Protein AF-A0AAN8D718-F1 (afdb_monomer)

Structure (mmCIF, N/CA/C/O backbone):
data_AF-A0AAN8D718-F1
#
_entry.id   AF-A0AAN8D718-F1
#
loop_
_atom_site.group_PDB
_atom_site.id
_atom_site.type_symbol
_atom_site.label_atom_id
_atom_site.label_alt_id
_atom_site.label_comp_id
_atom_site.label_asym_id
_atom_site.label_entity_id
_atom_site.label_seq_id
_atom_site.pdbx_PDB_ins_code
_atom_site.Cartn_x
_atom_site.Cartn_y
_atom_site.Cartn_z
_atom_site.occupancy
_atom_site.B_iso_or_equiv
_atom_site.auth_seq_id
_atom_site.auth_comp_id
_atom_site.auth_asym_id
_atom_site.auth_atom_id
_atom_site.pdbx_PDB_model_num
ATOM 1 N N . MET A 1 1 ? -95.589 -76.673 20.339 1.00 38.12 1 MET A N 1
ATOM 2 C CA . MET A 1 1 ? -94.983 -77.034 19.042 1.00 38.12 1 MET A CA 1
ATOM 3 C C . MET A 1 1 ? -94.078 -75.891 18.603 1.00 38.12 1 MET A C 1
ATOM 5 O O . MET A 1 1 ? -94.497 -74.748 18.698 1.00 38.12 1 MET A O 1
ATOM 9 N N . THR A 1 2 ? -92.837 -76.246 18.256 1.00 41.88 2 THR A N 1
ATOM 10 C CA . THR A 1 2 ? -91.863 -75.623 17.321 1.00 41.88 2 THR A CA 1
ATOM 11 C C . THR A 1 2 ? -92.406 -74.478 16.438 1.00 41.88 2 THR A C 1
ATOM 13 O O . THR A 1 2 ? -93.538 -74.568 15.988 1.00 41.88 2 THR A O 1
ATOM 16 N N . SER A 1 3 ? -91.678 -73.423 16.056 1.00 34.34 3 SER A N 1
ATOM 17 C CA . SER A 1 3 ? -90.355 -73.424 15.411 1.00 34.34 3 SER A CA 1
ATOM 18 C C . SER A 1 3 ? -89.829 -71.988 15.196 1.00 34.34 3 SER A C 1
ATOM 20 O O . SER A 1 3 ? -90.613 -71.068 14.981 1.00 34.34 3 SER A O 1
ATOM 22 N N . LEU A 1 4 ? -88.497 -71.853 15.172 1.00 49.94 4 LEU A N 1
ATOM 23 C CA . LEU A 1 4 ? -87.680 -70.750 14.641 1.00 49.94 4 LEU A CA 1
ATOM 24 C C . LEU A 1 4 ? -88.036 -70.346 13.192 1.00 49.94 4 LEU A C 1
ATOM 26 O O . LEU A 1 4 ? -88.235 -71.237 12.366 1.00 49.94 4 LEU A O 1
ATOM 30 N N . TYR A 1 5 ? -87.878 -69.056 12.853 1.00 33.78 5 TYR A N 1
ATOM 31 C CA . TYR A 1 5 ? -86.913 -68.619 11.825 1.00 33.78 5 TYR A CA 1
ATOM 32 C C . TYR A 1 5 ? -86.531 -67.134 11.983 1.00 33.78 5 TYR A C 1
ATOM 34 O O . TYR A 1 5 ? -87.300 -66.324 12.489 1.00 33.78 5 TYR A O 1
ATOM 42 N N . SER A 1 6 ? -85.300 -66.828 11.576 1.00 47.97 6 SER A N 1
ATOM 43 C CA . SER A 1 6 ? -84.534 -65.596 11.783 1.00 47.97 6 SER A CA 1
ATOM 44 C C . SER A 1 6 ? -84.389 -64.783 10.484 1.00 47.97 6 SER A C 1
ATOM 46 O O . SER A 1 6 ? -84.538 -65.335 9.398 1.00 47.97 6 SER A O 1
ATOM 48 N N . SER A 1 7 ? -83.940 -63.529 10.644 1.00 47.78 7 SER A N 1
ATOM 49 C CA . SER A 1 7 ? -83.175 -62.694 9.696 1.00 47.78 7 SER A CA 1
ATOM 50 C C . SER A 1 7 ? -83.944 -61.802 8.711 1.00 47.78 7 SER A C 1
ATOM 52 O O . SER A 1 7 ? -84.553 -62.290 7.766 1.00 47.78 7 SER A O 1
ATOM 54 N N . LEU A 1 8 ? -83.766 -60.477 8.841 1.00 40.97 8 LEU A N 1
ATOM 55 C CA . LEU A 1 8 ? -82.826 -59.764 7.960 1.00 40.97 8 LEU A CA 1
ATOM 56 C C . LEU A 1 8 ? -82.365 -58.436 8.587 1.00 40.97 8 LEU A C 1
ATOM 58 O O . LEU A 1 8 ? -83.162 -57.578 8.955 1.00 40.97 8 LEU A O 1
ATOM 62 N N . HIS A 1 9 ? -81.048 -58.325 8.749 1.00 48.62 9 HIS A N 1
ATOM 63 C CA . HIS A 1 9 ? -80.318 -57.143 9.196 1.00 48.62 9 HIS A CA 1
ATOM 64 C C . HIS A 1 9 ? -80.303 -56.116 8.060 1.00 48.62 9 HIS A C 1
ATOM 66 O O . HIS A 1 9 ? -79.748 -56.415 7.006 1.00 48.62 9 HIS A O 1
ATOM 72 N N . ASP A 1 10 ? -80.819 -54.909 8.288 1.00 40.56 10 ASP A N 1
ATOM 73 C CA . ASP A 1 10 ? -80.539 -53.777 7.405 1.00 40.56 10 ASP A CA 1
ATOM 74 C C . ASP A 1 10 ? -79.878 -52.651 8.199 1.00 40.56 10 ASP A C 1
ATOM 76 O O . ASP A 1 10 ? -80.397 -52.138 9.193 1.00 40.56 10 ASP A O 1
ATOM 80 N N . SER A 1 11 ? -78.647 -52.351 7.799 1.00 45.91 11 SER A N 1
ATOM 81 C CA . SER A 1 11 ? -77.748 -51.426 8.479 1.00 45.91 11 SER A CA 1
ATOM 82 C C . SER A 1 11 ? -77.961 -50.024 7.920 1.00 45.91 11 SER A C 1
ATOM 84 O O . SER A 1 11 ? -77.396 -49.672 6.887 1.00 45.91 11 SER A O 1
ATOM 86 N N . TYR A 1 12 ? -78.746 -49.196 8.609 1.00 49.19 12 TYR A N 1
ATOM 87 C CA . TYR A 1 12 ? -78.842 -47.772 8.288 1.00 49.19 12 TYR A CA 1
ATOM 88 C C . TYR A 1 12 ? -77.715 -46.993 8.986 1.00 49.19 12 TYR A C 1
ATOM 90 O O . TYR A 1 12 ? -77.749 -46.752 10.193 1.00 49.19 12 TYR A O 1
ATOM 98 N N . VAL A 1 13 ? -76.688 -46.618 8.218 1.00 49.53 13 VAL A N 1
ATOM 99 C CA . VAL A 1 13 ? -75.547 -45.807 8.677 1.00 49.53 13 VAL A CA 1
ATOM 100 C C . VAL A 1 13 ? -75.928 -44.316 8.654 1.00 49.53 13 VAL A C 1
ATOM 102 O O . VAL A 1 13 ? -76.341 -43.811 7.608 1.00 49.53 13 VAL A O 1
ATOM 105 N N . PRO A 1 14 ? -75.770 -43.559 9.757 1.00 46.97 14 PRO A N 1
ATOM 106 C CA . PRO A 1 14 ? -76.154 -42.153 9.799 1.00 46.97 14 PRO A CA 1
ATOM 107 C C . PRO A 1 14 ? -75.150 -41.262 9.046 1.00 46.97 14 PRO A C 1
ATOM 109 O O . PRO A 1 14 ? -73.954 -41.233 9.334 1.00 46.97 14 PRO A O 1
ATOM 112 N N . ASN A 1 15 ? -75.671 -40.456 8.117 1.00 54.88 15 ASN A N 1
ATOM 113 C CA . ASN A 1 15 ? -74.967 -39.495 7.254 1.00 54.88 15 ASN A CA 1
ATOM 114 C C . ASN A 1 15 ? -74.443 -38.242 8.004 1.00 54.88 15 ASN A C 1
ATOM 116 O O . ASN A 1 15 ? -74.593 -37.113 7.543 1.00 54.88 15 ASN A O 1
ATOM 120 N N . LYS A 1 16 ? -73.869 -38.408 9.203 1.00 48.56 16 LYS A N 1
ATOM 121 C CA . LYS A 1 16 ? -73.390 -37.295 10.051 1.00 48.56 16 LYS A CA 1
ATOM 122 C C . LYS A 1 16 ? -71.866 -37.115 10.020 1.00 48.56 16 LYS A C 1
ATOM 124 O O . LYS A 1 16 ? -71.365 -36.073 10.424 1.00 48.56 16 LYS A O 1
ATOM 129 N N . MET A 1 17 ? -71.133 -38.095 9.490 1.00 47.56 17 MET A N 1
ATOM 130 C CA . MET A 1 17 ? -69.662 -38.116 9.488 1.00 47.56 17 MET A CA 1
ATOM 131 C C . MET A 1 17 ? -69.027 -37.493 8.228 1.00 47.56 17 MET A C 1
ATOM 133 O O . MET A 1 17 ? -67.845 -37.162 8.233 1.00 47.56 17 MET A O 1
ATOM 137 N N . ARG A 1 18 ? -69.803 -37.287 7.151 1.00 53.00 18 ARG A N 1
ATOM 138 C CA . ARG A 1 18 ? -69.283 -36.808 5.855 1.00 53.00 18 ARG A CA 1
ATOM 139 C C . ARG A 1 18 ? -69.150 -35.281 5.772 1.00 53.00 18 ARG A C 1
ATOM 141 O O . ARG A 1 18 ? -68.185 -34.788 5.205 1.00 53.00 18 ARG A O 1
ATOM 148 N N . SER A 1 19 ? -70.077 -34.531 6.375 1.00 56.31 19 SER A N 1
ATOM 149 C CA . SER A 1 19 ? -70.122 -33.061 6.265 1.00 56.31 19 SER A CA 1
ATOM 150 C C . SER A 1 19 ? -69.020 -32.360 7.074 1.00 56.31 19 SER A C 1
ATOM 152 O O . SER A 1 19 ? -68.302 -31.515 6.545 1.00 56.31 19 SER A O 1
ATOM 154 N N . THR A 1 20 ? -68.796 -32.770 8.327 1.00 58.16 20 THR A N 1
ATOM 155 C CA . THR A 1 20 ? -67.726 -32.220 9.183 1.00 58.16 20 THR A CA 1
ATOM 156 C C . THR A 1 20 ? -66.331 -32.521 8.637 1.00 58.16 20 THR A C 1
ATOM 158 O O . THR A 1 20 ? -65.441 -31.677 8.722 1.00 58.16 20 THR A O 1
ATOM 161 N N . SER A 1 21 ? -66.156 -33.689 8.013 1.00 66.94 21 SER A N 1
ATOM 162 C CA . SER A 1 21 ? -64.913 -34.088 7.350 1.00 66.94 21 SER A CA 1
ATOM 163 C C . SER A 1 21 ? -64.615 -33.230 6.113 1.00 66.94 21 SER A C 1
ATOM 165 O O . SER A 1 21 ? -63.501 -32.731 5.978 1.00 66.94 21 SER A O 1
ATOM 167 N N . CYS A 1 22 ? -65.605 -32.964 5.253 1.00 70.88 22 CYS A N 1
ATOM 168 C CA . CYS A 1 22 ? -65.419 -32.103 4.080 1.00 70.88 22 CYS A CA 1
ATOM 169 C C . CYS A 1 22 ? -65.126 -30.641 4.451 1.00 70.88 22 CYS A C 1
ATOM 171 O O . CYS A 1 22 ? -64.278 -30.015 3.819 1.00 70.88 22 CYS A O 1
ATOM 173 N N . VAL A 1 23 ? -65.780 -30.108 5.490 1.00 78.00 23 VAL A N 1
ATOM 174 C CA . VAL A 1 23 ? -65.518 -28.742 5.971 1.00 78.00 23 VAL A CA 1
ATOM 175 C C . VAL A 1 23 ? -64.109 -28.633 6.559 1.00 78.00 23 VAL A C 1
ATOM 177 O O . VAL A 1 23 ? -63.383 -27.702 6.222 1.00 78.00 23 VAL A O 1
ATOM 180 N N . ALA A 1 24 ? -63.676 -29.605 7.368 1.00 80.19 24 ALA A N 1
ATOM 181 C CA . ALA A 1 24 ? -62.316 -29.628 7.908 1.00 80.19 24 ALA A CA 1
ATOM 182 C C . ALA A 1 24 ? -61.253 -29.723 6.799 1.00 80.19 24 ALA A C 1
ATOM 184 O O . ALA A 1 24 ? -60.257 -29.003 6.837 1.00 80.19 24 ALA A O 1
ATOM 185 N N . LEU A 1 25 ? -61.485 -30.551 5.776 1.00 82.62 25 LEU A N 1
ATOM 186 C CA . LEU A 1 25 ? -60.587 -30.664 4.624 1.00 82.62 25 LEU A CA 1
ATOM 187 C C . LEU A 1 25 ? -60.505 -29.359 3.825 1.00 82.62 25 LEU A C 1
ATOM 189 O O . LEU A 1 25 ? -59.409 -28.962 3.441 1.00 82.62 25 LEU A O 1
ATOM 193 N N . ALA A 1 26 ? -61.628 -28.663 3.621 1.00 86.38 26 ALA A N 1
ATOM 194 C CA . ALA A 1 26 ? -61.643 -27.372 2.936 1.00 86.38 26 ALA A CA 1
ATOM 195 C C . ALA A 1 26 ? -60.854 -26.297 3.704 1.00 86.38 26 ALA A C 1
ATOM 197 O O . ALA A 1 26 ? -60.100 -25.536 3.097 1.00 86.38 26 ALA A O 1
ATOM 198 N N . VAL A 1 27 ? -60.969 -26.271 5.037 1.00 89.12 27 VAL A N 1
ATOM 199 C CA . VAL A 1 27 ? -60.20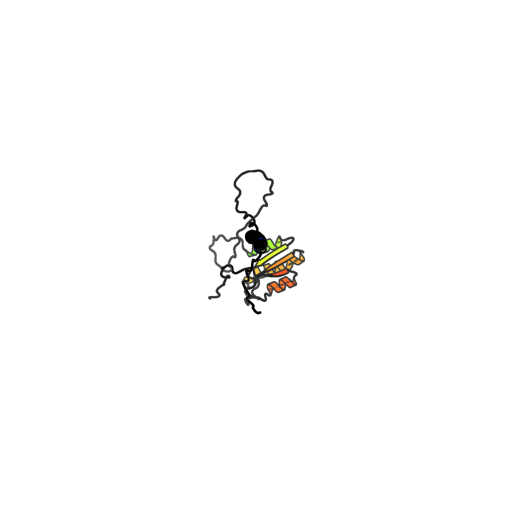8 -25.351 5.898 1.00 89.12 27 VAL A CA 1
ATOM 200 C C . VAL A 1 27 ? -58.710 -25.652 5.836 1.00 89.12 27 VAL A C 1
ATOM 202 O O . VAL A 1 27 ? -57.915 -24.736 5.645 1.00 89.12 27 VAL A O 1
ATOM 205 N N . ILE A 1 28 ? -58.314 -26.926 5.927 1.00 89.38 28 ILE A N 1
ATOM 206 C CA . ILE A 1 28 ? -56.901 -27.329 5.845 1.00 89.38 28 ILE A CA 1
ATOM 207 C C . ILE A 1 28 ? -56.311 -26.957 4.482 1.00 89.38 28 ILE A C 1
ATOM 209 O O . ILE A 1 28 ? -55.215 -26.400 4.426 1.00 89.38 28 ILE A O 1
ATOM 213 N N . LEU A 1 29 ? -57.039 -27.207 3.389 1.00 91.12 29 LEU A N 1
ATOM 214 C CA . LEU A 1 29 ? -56.584 -26.845 2.047 1.00 91.12 29 LEU A CA 1
ATOM 215 C C . LEU A 1 29 ? -56.404 -25.327 1.911 1.00 91.12 29 LEU A C 1
ATOM 217 O O . LEU A 1 29 ? -55.396 -24.886 1.368 1.00 91.12 29 LEU A O 1
ATOM 221 N N . GLY A 1 30 ? -57.332 -24.536 2.459 1.00 92.88 30 GLY A N 1
ATOM 222 C CA . GLY A 1 30 ? -57.222 -23.076 2.509 1.00 92.88 30 GLY A CA 1
ATOM 223 C C . GLY A 1 30 ? -56.025 -22.589 3.332 1.00 92.88 30 GLY A C 1
ATOM 224 O O . GLY A 1 30 ? -55.309 -21.684 2.916 1.00 92.88 30 GLY A O 1
ATOM 225 N N . CYS A 1 31 ? -55.745 -23.211 4.478 1.00 92.31 31 CYS A N 1
ATOM 226 C CA . CYS A 1 31 ? -54.566 -22.872 5.275 1.00 92.31 31 CYS A CA 1
ATOM 227 C C . CYS A 1 31 ? -53.261 -23.208 4.541 1.00 92.31 31 CYS A C 1
ATOM 229 O O . CYS A 1 31 ? -52.320 -22.417 4.578 1.00 92.31 31 CYS A O 1
ATOM 231 N N . LEU A 1 32 ? -53.202 -24.353 3.854 1.00 93.25 32 LEU A N 1
ATOM 232 C CA . LEU A 1 32 ? -52.021 -24.767 3.095 1.00 93.25 32 LEU A CA 1
ATOM 233 C C . LEU A 1 32 ? -51.764 -23.865 1.883 1.00 93.25 32 LEU A C 1
ATOM 235 O O . LEU A 1 32 ? -50.608 -23.552 1.605 1.00 93.25 32 LEU A O 1
ATOM 239 N N . THR A 1 33 ? -52.807 -23.401 1.189 1.00 93.12 33 THR A N 1
ATOM 240 C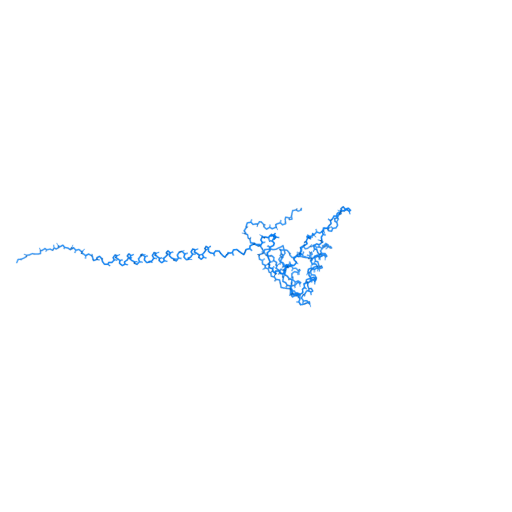 CA . THR A 1 33 ? -52.643 -22.452 0.077 1.00 93.12 33 THR A CA 1
ATOM 241 C C . THR A 1 33 ? -52.172 -21.089 0.568 1.00 93.12 33 THR A C 1
ATOM 243 O O . THR A 1 33 ? -51.236 -20.539 -0.007 1.00 93.12 33 THR A O 1
ATOM 246 N N . VAL A 1 34 ? -52.737 -20.567 1.662 1.00 94.75 34 VAL A N 1
ATOM 247 C CA . VAL A 1 34 ? -52.291 -19.298 2.261 1.00 94.75 34 VAL A CA 1
ATOM 248 C C . VAL A 1 34 ? -50.842 -19.396 2.737 1.00 94.75 34 VAL A C 1
ATOM 250 O O . VAL A 1 34 ? -50.040 -18.516 2.432 1.00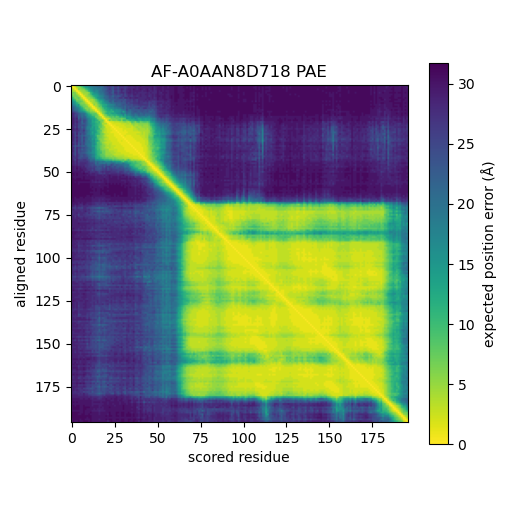 94.75 34 VAL A O 1
ATOM 253 N N . LEU A 1 35 ? -50.472 -20.482 3.420 1.00 94.19 35 LEU A N 1
ATOM 254 C CA . LEU A 1 35 ? -49.095 -20.702 3.865 1.00 94.19 35 LEU A CA 1
ATOM 255 C C . LEU A 1 35 ? -48.128 -20.820 2.678 1.00 94.19 35 LEU A C 1
ATOM 257 O O . LEU A 1 35 ? -47.048 -20.237 2.708 1.00 94.19 35 LEU A O 1
ATOM 261 N N . GLY A 1 36 ? -48.530 -21.521 1.614 1.00 92.31 36 GLY A N 1
ATOM 262 C CA . GLY A 1 36 ? -47.755 -21.626 0.379 1.00 92.31 36 GLY A CA 1
ATOM 263 C C . GLY A 1 36 ? -47.540 -20.274 -0.305 1.00 92.31 36 GLY A C 1
ATOM 264 O O . GLY A 1 36 ? -46.427 -19.983 -0.734 1.00 92.31 36 GLY A O 1
ATOM 265 N N . VAL A 1 37 ? -48.566 -19.419 -0.353 1.00 92.38 37 VAL A N 1
ATOM 266 C CA . VAL A 1 37 ? -48.463 -18.056 -0.902 1.00 92.38 37 VAL A CA 1
ATOM 267 C C . VAL A 1 37 ? -47.548 -17.181 -0.044 1.00 92.38 37 VAL A C 1
ATOM 269 O O . VAL A 1 37 ? -46.697 -16.488 -0.590 1.00 92.38 37 VAL A O 1
ATOM 272 N N . LEU A 1 38 ? -47.658 -17.247 1.286 1.00 9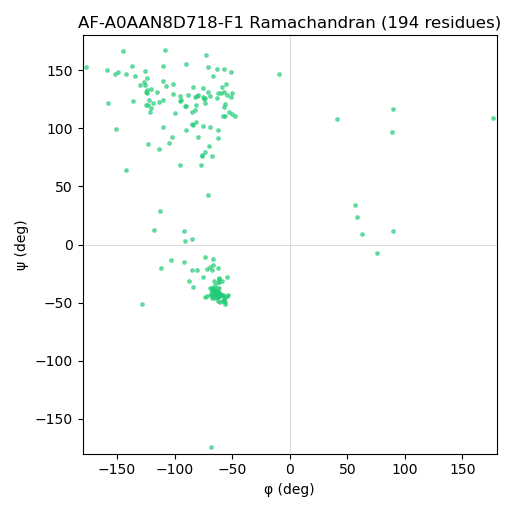0.12 38 LEU A N 1
ATOM 273 C CA . LEU A 1 38 ? -46.782 -16.498 2.194 1.00 90.12 38 LEU A CA 1
ATOM 274 C C . LEU A 1 38 ? -45.314 -16.922 2.060 1.00 90.12 38 LEU A C 1
ATOM 276 O O . LEU A 1 38 ? -44.432 -16.069 2.003 1.00 90.12 38 LEU A O 1
ATOM 280 N N . LEU A 1 39 ? -45.050 -18.228 1.957 1.00 88.62 39 LEU A N 1
ATOM 281 C CA . LEU A 1 39 ? -43.703 -18.747 1.714 1.00 88.62 39 LEU A CA 1
ATOM 282 C C . LEU A 1 39 ? -43.187 -18.353 0.327 1.00 88.62 39 LEU A C 1
ATOM 284 O O . LEU A 1 39 ? -42.022 -17.990 0.199 1.00 88.62 39 LEU A O 1
ATOM 288 N N . ALA A 1 40 ? -44.039 -18.373 -0.701 1.00 85.62 40 ALA A N 1
ATOM 289 C CA . ALA A 1 40 ? -43.667 -17.926 -2.037 1.00 85.62 40 ALA A CA 1
ATOM 290 C C . ALA A 1 40 ? -43.296 -16.439 -2.042 1.00 85.62 40 ALA A C 1
ATOM 292 O O . ALA A 1 40 ? -42.253 -16.104 -2.588 1.00 85.62 40 ALA A O 1
ATOM 293 N N . ILE A 1 41 ? -44.076 -15.569 -1.392 1.00 82.94 41 ILE A N 1
ATOM 294 C CA . ILE A 1 41 ? -43.758 -14.138 -1.257 1.00 82.94 41 ILE A CA 1
ATOM 295 C C . ILE A 1 41 ? -42.431 -13.959 -0.513 1.00 82.94 41 ILE A C 1
ATOM 297 O O . ILE A 1 41 ? -41.538 -13.308 -1.037 1.00 82.94 41 ILE A O 1
ATOM 301 N N . ALA A 1 42 ? -42.235 -14.619 0.632 1.00 80.94 42 ALA A N 1
ATOM 302 C CA . ALA A 1 42 ? -40.991 -14.514 1.402 1.00 80.94 42 ALA A CA 1
ATOM 303 C C . ALA A 1 42 ? -39.741 -15.007 0.641 1.00 80.94 42 ALA A C 1
ATOM 305 O O . ALA A 1 42 ? -38.639 -14.523 0.888 1.00 80.94 42 ALA A O 1
ATOM 306 N N . VAL A 1 43 ? -39.895 -15.969 -0.278 1.00 79.12 43 VAL A N 1
ATOM 307 C CA . VAL A 1 43 ? -38.804 -16.491 -1.123 1.00 79.12 43 VAL A CA 1
ATOM 308 C C . VAL A 1 43 ? -38.618 -15.665 -2.408 1.00 79.12 43 VAL A C 1
ATOM 310 O O . VAL A 1 43 ? -37.498 -15.563 -2.912 1.00 79.12 43 VAL A O 1
ATOM 313 N N . LEU A 1 44 ? -39.692 -15.081 -2.953 1.00 73.50 44 LEU A N 1
ATOM 314 C CA . LEU A 1 44 ? -39.687 -14.262 -4.174 1.00 73.50 44 LEU A CA 1
ATOM 315 C C . LEU A 1 44 ? -39.320 -12.798 -3.911 1.00 73.50 44 LEU A C 1
ATOM 317 O O . LEU A 1 44 ? -38.859 -12.120 -4.832 1.00 73.50 44 LEU A O 1
ATOM 321 N N . GLU A 1 45 ? -39.478 -12.314 -2.680 1.00 65.81 45 GLU A N 1
ATOM 322 C CA . GLU A 1 45 ? -39.085 -10.973 -2.259 1.00 65.81 45 GLU A CA 1
ATOM 323 C C . GLU A 1 45 ? -37.564 -10.922 -2.078 1.00 65.81 45 GLU A C 1
ATOM 325 O O . GLU A 1 45 ? -37.001 -10.972 -0.985 1.00 65.81 45 GLU A O 1
ATOM 330 N N . ARG A 1 46 ? -36.868 -10.860 -3.217 1.00 57.66 46 ARG A N 1
ATOM 331 C CA . ARG A 1 46 ? -35.471 -10.439 -3.247 1.00 57.66 46 ARG A CA 1
ATOM 332 C C . ARG A 1 46 ? -35.404 -9.020 -2.671 1.00 57.66 46 ARG A C 1
ATOM 334 O O . ARG A 1 46 ? -36.207 -8.180 -3.080 1.00 57.66 46 ARG A O 1
ATOM 341 N N . PRO A 1 47 ? -34.435 -8.714 -1.791 1.00 60.59 47 PRO A N 1
ATOM 342 C CA . PRO A 1 47 ? -34.120 -7.333 -1.458 1.00 60.59 47 PRO A CA 1
ATOM 343 C C . PRO A 1 47 ? -33.941 -6.558 -2.762 1.00 60.59 47 PRO A C 1
ATOM 345 O O . PRO A 1 47 ? -33.236 -7.036 -3.657 1.00 60.59 47 PRO A O 1
ATOM 348 N N . ASN A 1 48 ? -34.597 -5.401 -2.890 1.00 51.09 48 ASN A N 1
ATOM 349 C CA . ASN A 1 48 ? -34.378 -4.538 -4.044 1.00 51.09 48 ASN A CA 1
ATOM 350 C C . ASN A 1 48 ? -32.864 -4.319 -4.191 1.00 51.09 48 ASN A C 1
ATOM 352 O O . ASN A 1 48 ? -32.224 -3.949 -3.199 1.00 51.09 48 ASN A O 1
ATOM 356 N N . PRO A 1 49 ? -32.277 -4.572 -5.375 1.00 53.94 49 PRO A N 1
ATOM 357 C CA . PRO A 1 49 ? -30.879 -4.252 -5.594 1.00 53.94 49 PRO A CA 1
ATOM 358 C C . PRO A 1 49 ? -30.678 -2.760 -5.281 1.00 53.94 49 PRO A C 1
ATOM 360 O O . PRO A 1 49 ? -31.559 -1.949 -5.599 1.00 53.94 49 PRO A O 1
ATOM 363 N N . PRO A 1 50 ? -29.584 -2.385 -4.594 1.00 54.84 50 PRO A N 1
ATOM 364 C CA . PRO A 1 50 ? -29.276 -0.979 -4.376 1.00 54.84 50 PRO A CA 1
ATOM 365 C C . PRO A 1 50 ? -29.247 -0.303 -5.743 1.00 54.84 50 PRO A C 1
ATOM 367 O O . PRO A 1 50 ? -28.624 -0.824 -6.654 1.00 54.84 50 PRO A O 1
ATOM 370 N N . LYS A 1 51 ? -29.983 0.801 -5.899 1.00 52.62 51 LYS A N 1
ATOM 371 C CA . LYS A 1 51 ? -30.085 1.509 -7.177 1.00 52.62 51 LYS A CA 1
ATOM 372 C C . LYS A 1 51 ? -28.683 1.876 -7.652 1.00 52.62 51 LYS A C 1
ATOM 374 O O . LYS A 1 51 ? -28.026 2.718 -7.044 1.00 52.62 51 LYS A O 1
ATOM 379 N N . ASP A 1 52 ? -28.255 1.218 -8.716 1.00 49.72 52 ASP A N 1
ATOM 380 C CA . ASP A 1 52 ? -27.001 1.473 -9.402 1.00 49.72 52 ASP A CA 1
ATOM 381 C C . ASP A 1 52 ? -26.991 2.946 -9.838 1.00 49.72 52 ASP A C 1
ATOM 383 O O . ASP A 1 52 ? -27.868 3.403 -10.577 1.00 49.72 52 ASP A O 1
ATOM 387 N N . HIS A 1 53 ? -26.031 3.717 -9.329 1.00 53.34 53 HIS A N 1
ATOM 388 C CA . HIS A 1 53 ? -25.785 5.088 -9.764 1.00 53.34 53 HIS A CA 1
ATOM 389 C C . HIS A 1 53 ? -25.121 5.067 -11.145 1.00 53.34 53 HIS A C 1
ATOM 391 O O . HIS A 1 53 ? -23.918 5.251 -11.275 1.00 53.34 53 HIS A O 1
ATOM 397 N N . GLU A 1 54 ? -25.924 4.872 -12.182 1.00 51.19 54 GLU A N 1
ATOM 398 C CA . GLU A 1 54 ? -25.553 5.155 -13.566 1.00 51.19 54 GLU A CA 1
ATOM 399 C C . GLU A 1 54 ? -26.442 6.305 -14.040 1.00 51.19 54 GLU A C 1
ATOM 401 O O . GLU A 1 54 ? -27.509 6.121 -14.626 1.00 51.19 54 GLU A O 1
ATOM 406 N N . THR A 1 55 ? -26.065 7.537 -13.705 1.00 39.19 55 THR A N 1
ATOM 407 C CA . THR A 1 55 ? -26.626 8.707 -14.386 1.00 39.19 55 THR A CA 1
ATOM 408 C C . THR A 1 55 ? -25.599 9.825 -14.379 1.00 39.19 55 THR A C 1
ATOM 410 O O . THR A 1 55 ? -25.409 10.537 -13.397 1.00 39.19 55 THR A O 1
ATOM 413 N N . LEU A 1 56 ? -24.916 9.955 -15.510 1.00 47.00 56 LEU A N 1
ATOM 414 C CA . LEU A 1 56 ? -24.158 11.139 -15.882 1.00 47.00 56 LEU A CA 1
ATOM 415 C C . LEU A 1 56 ? -25.111 12.353 -15.840 1.00 47.00 56 LEU A C 1
ATOM 417 O O . LEU A 1 56 ? -26.128 12.321 -16.540 1.00 47.00 56 LEU A O 1
ATOM 421 N N . PRO A 1 57 ? -24.866 13.407 -15.039 1.00 47.84 57 PRO A N 1
ATOM 422 C CA . PRO A 1 57 ? -25.850 14.468 -14.904 1.00 47.84 57 PRO A CA 1
ATOM 423 C C . PRO A 1 57 ? -25.736 15.448 -16.076 1.00 47.84 57 PRO A C 1
ATOM 425 O O . PRO A 1 57 ? -24.842 16.291 -16.128 1.00 47.84 57 PRO A O 1
ATOM 428 N N . GLN A 1 58 ? -26.688 15.363 -17.006 1.00 46.00 58 GLN A N 1
ATOM 429 C CA . GLN A 1 58 ? -27.138 16.525 -17.766 1.00 46.00 58 GLN A CA 1
ATOM 430 C C . GLN A 1 58 ? -28.272 17.217 -17.001 1.00 46.00 58 GLN A C 1
ATOM 432 O O . GLN A 1 58 ? -29.275 16.591 -16.679 1.00 46.00 58 GLN A O 1
ATOM 437 N N . GLY A 1 59 ? -28.128 18.531 -16.814 1.00 47.59 59 GLY A N 1
ATOM 438 C CA . GLY A 1 59 ? -29.255 19.466 -16.853 1.00 47.59 59 GLY A CA 1
ATOM 439 C C . GLY A 1 59 ? -30.019 19.736 -15.554 1.00 47.59 59 GLY A C 1
ATOM 440 O O . GLY A 1 59 ? -30.977 19.051 -15.235 1.00 47.59 59 GLY A O 1
ATOM 441 N N . ALA A 1 60 ? -29.637 20.842 -14.907 1.00 51.84 60 ALA A N 1
ATOM 442 C CA . ALA A 1 60 ? -30.488 21.840 -14.246 1.00 51.84 60 ALA A CA 1
ATOM 443 C C . ALA A 1 60 ? -31.703 21.375 -13.408 1.00 51.84 60 ALA A C 1
ATOM 445 O O . ALA A 1 60 ? -32.783 21.101 -13.920 1.00 51.84 60 ALA A O 1
ATOM 446 N N . GLY A 1 61 ? -31.569 21.503 -12.087 1.00 41.69 61 GLY A N 1
ATOM 447 C CA . GLY A 1 61 ? -32.689 21.531 -11.147 1.00 41.69 61 GLY A CA 1
ATOM 448 C C . GLY A 1 61 ? -32.162 21.591 -9.721 1.00 41.69 61 GLY A C 1
ATOM 449 O O . GLY A 1 61 ? -31.549 20.640 -9.258 1.00 41.69 61 GLY A O 1
ATOM 450 N N . GLY A 1 62 ? -32.318 22.741 -9.064 1.00 50.25 62 GLY A N 1
ATOM 451 C CA . GLY A 1 62 ? -31.657 23.075 -7.805 1.00 50.25 62 GLY A CA 1
ATOM 452 C C . GLY A 1 62 ? -31.822 22.039 -6.692 1.00 50.25 62 GLY A C 1
ATOM 453 O O . GLY A 1 62 ? -32.887 21.897 -6.103 1.00 50.25 62 GLY A O 1
ATOM 454 N N . SER A 1 63 ? -30.705 21.425 -6.325 1.00 41.88 63 SER A N 1
ATOM 455 C CA . SER A 1 63 ? -30.440 20.936 -4.980 1.00 41.88 63 SER A CA 1
ATOM 456 C C . SER A 1 63 ? -29.009 21.330 -4.654 1.00 41.88 63 SER A C 1
ATOM 458 O O . SER A 1 63 ? -28.095 20.984 -5.402 1.00 41.88 63 SER A O 1
ATOM 460 N N . VAL A 1 64 ? -28.818 22.067 -3.562 1.00 53.09 64 VAL A N 1
ATOM 461 C CA . VAL A 1 64 ? -27.508 22.292 -2.944 1.00 53.09 64 VAL A CA 1
ATOM 462 C C . VAL A 1 64 ? -27.038 20.945 -2.387 1.00 53.09 64 VAL A C 1
ATOM 464 O O . VAL A 1 64 ? -27.161 20.655 -1.204 1.00 53.09 64 VAL A O 1
ATOM 467 N N . LEU A 1 65 ? -26.587 20.072 -3.277 1.00 51.00 65 LEU A N 1
ATOM 468 C CA . LEU A 1 65 ? -25.694 18.978 -2.960 1.00 51.00 65 LEU A CA 1
ATOM 469 C C . LEU A 1 65 ? -24.308 19.579 -3.146 1.00 51.00 65 LEU A C 1
ATOM 471 O O . LEU A 1 65 ? -23.994 20.051 -4.239 1.00 51.00 65 LEU A O 1
ATOM 475 N N . SER A 1 66 ?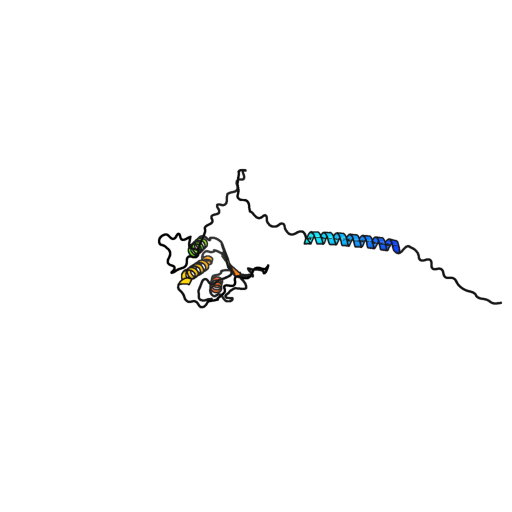 -23.501 19.617 -2.083 1.00 57.75 66 SER A N 1
ATOM 476 C CA . SER A 1 66 ? -22.055 19.698 -2.266 1.00 57.75 66 SER A CA 1
ATOM 477 C C . SER A 1 66 ? -21.704 18.644 -3.303 1.00 57.75 66 SER A C 1
ATOM 479 O O . SER A 1 66 ? -21.863 17.454 -3.045 1.00 57.75 66 SER A O 1
ATOM 481 N N . THR A 1 67 ? -21.314 19.072 -4.498 1.00 56.81 67 THR A N 1
ATOM 482 C CA . THR A 1 67 ? -20.666 18.184 -5.446 1.00 56.81 67 THR A CA 1
ATOM 483 C C . THR A 1 67 ? -19.388 17.760 -4.746 1.00 56.81 67 THR A C 1
ATOM 485 O O . THR A 1 67 ? -18.439 18.545 -4.684 1.00 56.81 67 THR A O 1
ATOM 488 N N . ASP A 1 68 ? -19.390 16.579 -4.129 1.00 62.47 68 ASP A N 1
ATOM 489 C CA . ASP A 1 68 ? -18.166 15.954 -3.655 1.00 62.47 68 ASP A CA 1
ATOM 490 C C . ASP A 1 68 ? -17.208 15.984 -4.844 1.00 62.47 68 ASP A C 1
ATOM 492 O O . ASP A 1 68 ? -17.482 15.413 -5.902 1.00 62.47 68 ASP A O 1
ATOM 496 N N . GLN A 1 69 ? -16.139 16.773 -4.725 1.00 78.00 69 GLN A N 1
ATOM 497 C CA . GLN A 1 69 ? -15.146 16.895 -5.780 1.00 78.00 69 GLN A CA 1
ATOM 498 C C . GLN A 1 69 ? -14.382 15.574 -5.832 1.00 78.00 69 GLN A C 1
ATOM 500 O O . GLN A 1 69 ? -13.351 15.403 -5.185 1.00 78.00 69 GLN A O 1
ATOM 505 N N . CYS A 1 70 ? -14.923 14.600 -6.557 1.00 82.62 70 CYS A N 1
ATOM 506 C CA . CYS A 1 70 ? -14.248 13.344 -6.817 1.00 82.62 70 CYS A CA 1
ATOM 507 C C . CYS A 1 70 ? -13.146 13.586 -7.850 1.00 82.62 70 CYS A C 1
ATOM 509 O O . CYS A 1 70 ? -13.397 14.098 -8.940 1.00 82.62 70 CYS A O 1
ATOM 511 N N . SER A 1 71 ? -11.922 13.197 -7.504 1.00 87.06 71 SER A N 1
ATOM 512 C CA . SER A 1 71 ? -10.789 13.170 -8.426 1.00 87.06 71 SER A CA 1
ATOM 513 C C . SER A 1 71 ? -10.458 11.722 -8.767 1.00 87.06 71 SER A C 1
ATOM 515 O O . SER A 1 71 ? -10.429 10.862 -7.886 1.00 87.06 71 SER A O 1
ATOM 517 N N . MET A 1 72 ? -10.209 11.456 -10.045 1.00 90.62 72 MET A N 1
ATOM 518 C CA . MET A 1 72 ? -9.758 10.162 -10.546 1.00 90.62 72 MET A CA 1
ATOM 519 C C . MET A 1 72 ? -8.496 10.375 -11.376 1.00 90.62 72 MET A C 1
ATOM 521 O O . MET A 1 72 ? -8.402 11.329 -12.147 1.00 90.62 72 MET A O 1
ATOM 525 N N . ALA A 1 73 ? -7.537 9.465 -11.236 1.00 90.62 73 ALA A N 1
ATOM 526 C CA . ALA A 1 73 ? -6.303 9.472 -12.005 1.00 90.62 73 ALA A CA 1
ATOM 527 C C . ALA A 1 73 ? -6.052 8.086 -12.606 1.00 90.62 73 ALA A C 1
ATOM 529 O O . ALA A 1 73 ? -6.228 7.071 -11.930 1.00 90.62 73 ALA A O 1
ATOM 530 N N . LEU A 1 74 ? -5.625 8.052 -13.870 1.00 94.38 74 LEU A N 1
ATOM 531 C CA . LEU A 1 74 ? -5.105 6.840 -14.494 1.00 94.38 74 LEU A CA 1
ATOM 532 C C . LEU A 1 74 ? -3.656 6.636 -14.043 1.00 94.38 74 LEU A C 1
ATOM 534 O O . LEU A 1 74 ? -2.830 7.546 -14.141 1.00 94.38 74 LEU A O 1
ATOM 538 N N . VAL A 1 75 ? -3.368 5.436 -13.550 1.00 95.38 75 VAL A N 1
ATOM 539 C CA . VAL A 1 75 ? -2.053 5.041 -13.042 1.00 95.38 75 VAL A CA 1
ATOM 540 C C . VAL A 1 75 ? -1.583 3.783 -13.747 1.00 95.38 75 VAL A C 1
ATOM 542 O O . VAL A 1 75 ? -2.392 2.940 -14.137 1.00 95.38 75 VAL A O 1
ATOM 545 N N . GLU A 1 76 ? -0.272 3.644 -13.890 1.00 93.88 76 GLU A N 1
ATOM 546 C CA . GLU A 1 76 ? 0.343 2.568 -14.660 1.00 93.88 76 GLU A CA 1
ATOM 547 C C . GLU A 1 76 ? 1.507 1.952 -13.884 1.00 93.88 76 GLU A C 1
ATOM 549 O O . GLU A 1 76 ? 2.248 2.641 -13.181 1.00 93.88 76 GLU A O 1
ATOM 554 N N . SER A 1 77 ? 1.695 0.639 -14.020 1.00 91.19 77 SER A N 1
ATOM 555 C CA . SER A 1 77 ? 2.951 0.004 -13.623 1.00 91.19 77 SER A CA 1
ATOM 556 C C . SER A 1 77 ? 3.943 0.182 -14.766 1.00 91.19 77 SER A C 1
ATOM 558 O O . SER A 1 77 ? 3.704 -0.315 -15.865 1.00 91.19 77 SER A O 1
ATOM 560 N N . ILE A 1 78 ? 5.026 0.918 -14.520 1.00 91.31 78 ILE A N 1
ATOM 561 C CA . ILE A 1 78 ? 6.035 1.236 -15.534 1.00 91.31 78 ILE A CA 1
ATOM 562 C C . ILE A 1 78 ? 7.219 0.277 -15.356 1.00 91.31 78 ILE A C 1
ATOM 564 O O . ILE A 1 78 ? 7.921 0.360 -14.344 1.00 91.31 78 ILE A O 1
ATOM 568 N N . PRO A 1 79 ? 7.477 -0.636 -16.312 1.00 89.12 79 PRO A N 1
ATOM 569 C CA . PRO A 1 79 ? 8.596 -1.562 -16.222 1.00 89.12 79 PRO A CA 1
ATOM 570 C C . PRO A 1 79 ? 9.940 -0.849 -16.077 1.00 89.12 79 PRO A C 1
ATOM 572 O O . PRO A 1 79 ? 10.294 0.043 -16.858 1.00 89.12 79 PRO A O 1
ATOM 575 N N . GLN A 1 80 ? 10.722 -1.303 -15.102 1.00 86.56 80 GLN A N 1
ATOM 576 C CA . GLN A 1 80 ? 12.119 -0.916 -14.963 1.00 86.56 80 GLN A CA 1
ATOM 577 C C . GLN A 1 80 ? 12.955 -1.548 -16.082 1.00 86.56 80 GLN A C 1
ATOM 579 O O . GLN A 1 80 ? 12.627 -2.618 -16.592 1.00 86.56 80 GLN A O 1
ATOM 584 N N . HIS A 1 81 ? 14.063 -0.899 -16.447 1.00 86.88 81 HIS A N 1
ATOM 585 C CA . HIS A 1 81 ? 15.019 -1.380 -17.458 1.00 86.88 81 HIS A CA 1
ATOM 586 C C . HIS A 1 81 ? 14.456 -1.537 -18.884 1.00 86.88 81 HIS A C 1
ATOM 588 O O . HIS A 1 81 ? 15.151 -2.032 -19.773 1.00 86.88 81 HIS A O 1
ATOM 594 N N . MET A 1 82 ? 13.236 -1.062 -19.140 1.00 88.81 82 MET A N 1
ATOM 595 C CA . MET A 1 82 ? 12.679 -0.968 -20.484 1.00 88.81 82 MET A CA 1
ATOM 596 C C . MET A 1 82 ? 13.137 0.328 -21.160 1.00 88.81 82 MET A C 1
ATOM 598 O O . MET A 1 82 ? 13.121 1.405 -20.565 1.00 88.81 82 MET A O 1
ATOM 602 N N . LYS A 1 83 ? 13.546 0.233 -22.429 1.00 90.88 83 LYS A N 1
ATOM 603 C CA . LYS A 1 83 ? 13.876 1.406 -23.245 1.00 90.88 83 LYS A CA 1
ATOM 604 C C . LYS A 1 83 ? 12.606 1.958 -23.880 1.00 90.88 83 LYS A C 1
ATOM 606 O O . LYS A 1 83 ? 12.017 1.317 -24.748 1.00 90.88 83 LYS A O 1
ATOM 611 N N . TYR A 1 84 ? 12.223 3.161 -23.479 1.00 90.31 84 TYR A N 1
ATOM 612 C CA . TYR A 1 84 ? 11.122 3.895 -24.092 1.00 90.31 84 TYR A CA 1
ATOM 613 C C . TYR A 1 84 ? 11.631 4.774 -25.240 1.00 90.31 84 TYR A C 1
ATOM 615 O O . TYR A 1 84 ? 12.803 5.156 -25.285 1.00 90.31 84 TYR A O 1
ATOM 623 N N . LYS A 1 85 ? 10.751 5.096 -26.195 1.00 92.81 85 LYS A N 1
ATOM 624 C CA . LYS A 1 85 ? 11.059 6.087 -27.239 1.00 92.81 85 LYS A CA 1
ATOM 625 C C . LYS A 1 85 ? 11.280 7.458 -26.589 1.00 92.81 85 LYS A C 1
ATOM 627 O O . LYS A 1 85 ? 10.651 7.756 -25.580 1.00 92.81 85 LYS A O 1
ATOM 632 N N . ALA A 1 86 ? 12.101 8.311 -27.207 1.00 86.06 86 ALA A N 1
ATOM 633 C CA . ALA A 1 86 ? 12.439 9.636 -26.667 1.00 86.06 86 ALA A CA 1
ATOM 634 C C . ALA A 1 86 ? 11.214 10.521 -26.345 1.00 86.06 86 ALA A C 1
ATOM 636 O O . ALA A 1 86 ? 11.275 11.322 -25.423 1.00 86.06 86 ALA A O 1
ATOM 637 N N . ASN A 1 87 ? 10.096 10.328 -27.056 1.00 88.94 87 ASN A N 1
ATOM 638 C CA . ASN A 1 87 ? 8.840 11.065 -26.865 1.00 88.94 87 ASN A CA 1
ATOM 639 C C . ASN A 1 87 ? 7.712 10.168 -26.328 1.00 88.94 87 ASN A C 1
ATOM 641 O O . ASN A 1 87 ? 6.547 10.360 -26.673 1.00 88.94 87 ASN A O 1
ATOM 645 N N . ALA A 1 88 ? 8.045 9.123 -25.570 1.00 89.12 88 ALA A N 1
ATOM 646 C CA . ALA A 1 88 ? 7.031 8.290 -24.939 1.00 89.12 88 ALA A CA 1
ATOM 647 C C . ALA A 1 88 ? 6.324 9.077 -23.828 1.00 89.12 88 ALA A C 1
ATOM 649 O O . ALA A 1 88 ? 6.969 9.629 -22.938 1.00 89.12 88 ALA A O 1
ATOM 650 N N . THR A 1 89 ? 4.995 9.107 -23.871 1.00 87.75 89 THR A N 1
ATOM 651 C CA . THR A 1 89 ? 4.179 9.580 -22.753 1.00 87.75 89 THR A CA 1
ATOM 652 C C . THR A 1 89 ? 4.056 8.441 -21.750 1.00 87.75 89 THR A C 1
ATOM 654 O O . THR A 1 89 ? 3.569 7.370 -22.103 1.00 87.75 89 THR A O 1
ATOM 657 N N . LEU A 1 90 ? 4.523 8.662 -20.525 1.00 88.62 90 LEU A N 1
ATOM 658 C CA . LEU A 1 90 ? 4.339 7.734 -19.413 1.00 88.62 90 LEU A CA 1
ATOM 659 C C . LEU A 1 90 ? 3.211 8.250 -18.519 1.00 88.62 90 LEU A C 1
ATOM 661 O O . LEU A 1 90 ? 3.133 9.458 -18.271 1.00 88.62 90 LEU A O 1
ATOM 665 N N . GLY A 1 91 ? 2.347 7.348 -18.053 1.00 91.25 91 GLY A N 1
ATOM 666 C CA . GLY A 1 91 ? 1.331 7.670 -17.059 1.00 91.25 91 GLY A CA 1
ATOM 667 C C . GLY A 1 91 ? 1.921 7.982 -15.681 1.00 91.25 91 GLY A C 1
ATOM 668 O O . GLY A 1 91 ? 3.136 8.057 -15.480 1.00 91.25 91 GLY A O 1
ATOM 669 N N . ILE A 1 92 ? 1.041 8.160 -14.696 1.00 94.81 92 ILE A N 1
ATOM 670 C CA . ILE A 1 92 ? 1.464 8.322 -13.303 1.00 94.81 92 ILE A CA 1
ATOM 671 C C . ILE A 1 92 ? 1.919 6.949 -12.780 1.00 94.81 92 ILE A C 1
ATOM 673 O O . ILE A 1 92 ? 1.132 5.999 -12.850 1.00 94.81 92 ILE A O 1
ATOM 677 N N . PRO A 1 93 ? 3.137 6.823 -12.224 1.00 94.81 93 PRO A N 1
ATOM 678 C CA . PRO A 1 93 ? 3.606 5.551 -11.689 1.00 94.81 93 PRO A CA 1
ATOM 679 C C . PRO A 1 93 ? 2.726 5.073 -10.527 1.00 94.81 93 PRO A C 1
ATOM 681 O O . PRO A 1 93 ? 2.460 5.823 -9.580 1.00 94.81 93 PRO A O 1
ATOM 684 N N . LEU A 1 94 ? 2.285 3.818 -10.588 1.00 94.75 94 LEU A N 1
ATOM 685 C CA . LEU A 1 94 ? 1.420 3.196 -9.588 1.00 94.75 94 LEU A CA 1
ATOM 686 C C . LEU A 1 94 ? 2.014 3.299 -8.176 1.00 94.75 94 LEU A C 1
ATOM 688 O O . LEU A 1 94 ? 1.311 3.657 -7.231 1.00 94.75 94 LEU A O 1
ATOM 692 N N . GLU A 1 95 ? 3.311 3.038 -8.025 1.00 94.25 95 GLU A N 1
ATOM 693 C CA . GLU A 1 95 ? 4.013 3.085 -6.743 1.00 94.25 95 GLU A CA 1
ATOM 694 C C . GLU A 1 95 ? 4.005 4.482 -6.117 1.00 94.25 95 GLU A C 1
ATOM 696 O O . GLU A 1 95 ? 3.943 4.612 -4.893 1.00 94.25 95 GLU A O 1
ATOM 701 N N . LYS A 1 96 ? 4.011 5.534 -6.946 1.00 95.12 96 LYS A N 1
ATOM 702 C CA . LYS A 1 96 ? 3.916 6.914 -6.471 1.00 95.12 96 LYS A CA 1
ATOM 703 C C . LYS A 1 96 ? 2.541 7.169 -5.861 1.00 95.12 96 LYS A C 1
ATOM 705 O O . LYS A 1 96 ? 2.457 7.707 -4.763 1.00 95.12 96 LYS A O 1
ATOM 710 N N . VAL A 1 97 ? 1.474 6.742 -6.534 1.00 95.56 97 VAL A N 1
ATOM 711 C CA . VAL A 1 97 ? 0.104 6.953 -6.041 1.00 95.56 97 VAL A CA 1
ATOM 712 C C . VAL A 1 97 ? -0.166 6.166 -4.764 1.00 95.56 97 VAL A C 1
ATOM 714 O O . VAL A 1 97 ? -0.791 6.699 -3.853 1.00 95.56 97 VAL A O 1
ATOM 717 N N . TRP A 1 98 ? 0.364 4.948 -4.636 1.00 95.94 98 TRP A N 1
ATOM 718 C CA . TRP A 1 98 ? 0.316 4.209 -3.370 1.00 95.94 98 TRP A CA 1
ATOM 719 C C . TRP A 1 98 ? 0.945 4.998 -2.217 1.00 95.94 98 TRP A C 1
ATOM 721 O O . TRP A 1 98 ? 0.319 5.152 -1.168 1.00 95.94 98 TRP A O 1
ATOM 731 N N . LYS A 1 99 ? 2.154 5.537 -2.419 1.00 96.38 99 LYS A N 1
ATOM 732 C CA . LYS A 1 99 ? 2.846 6.359 -1.413 1.00 96.38 99 LYS A CA 1
ATOM 733 C C . LYS A 1 99 ? 2.056 7.625 -1.075 1.00 96.38 99 LYS A C 1
ATOM 735 O O . LYS A 1 99 ? 1.890 7.936 0.105 1.00 96.38 99 LYS A O 1
ATOM 740 N N . ASP A 1 100 ? 1.516 8.306 -2.083 1.00 95.69 100 ASP A N 1
ATOM 741 C CA . ASP A 1 100 ? 0.717 9.518 -1.896 1.00 95.69 100 ASP A CA 1
ATOM 742 C C . ASP A 1 100 ? -0.549 9.212 -1.068 1.00 95.69 100 ASP A C 1
ATOM 744 O O . ASP A 1 100 ? -0.782 9.861 -0.047 1.00 95.69 100 ASP A O 1
ATOM 748 N N . LEU A 1 101 ? -1.312 8.166 -1.417 1.00 95.69 101 LEU A N 1
ATOM 749 C CA . LEU A 1 101 ? -2.520 7.748 -0.688 1.00 95.69 101 LEU A CA 1
ATOM 750 C C . LEU A 1 101 ? -2.227 7.372 0.772 1.00 95.69 101 LEU A C 1
ATOM 752 O O . LEU A 1 101 ? -2.946 7.799 1.676 1.00 95.69 101 LEU A O 1
ATOM 756 N N . ILE A 1 102 ? -1.157 6.610 1.013 1.00 97.50 102 ILE A N 1
ATOM 757 C CA . ILE A 1 102 ? -0.722 6.232 2.366 1.00 97.50 102 ILE A CA 1
ATOM 758 C C . ILE A 1 102 ? -0.330 7.474 3.176 1.00 97.50 102 ILE A C 1
ATOM 760 O O . ILE A 1 102 ? -0.693 7.597 4.347 1.00 97.50 102 ILE A O 1
ATOM 764 N N . SER A 1 103 ? 0.386 8.420 2.565 1.00 96.94 103 SER A N 1
ATOM 765 C CA . SER A 1 103 ? 0.821 9.637 3.256 1.00 96.94 103 SER A CA 1
ATOM 766 C C . SER A 1 103 ? -0.361 10.521 3.675 1.00 96.94 103 SER A C 1
ATOM 768 O O . SER A 1 103 ? -0.392 11.006 4.810 1.00 96.94 103 SER A O 1
ATOM 770 N N . MET A 1 104 ? -1.366 10.651 2.799 1.00 96.00 104 MET A N 1
ATOM 771 C CA . MET A 1 104 ? -2.571 11.454 3.024 1.00 96.00 104 MET A CA 1
ATOM 772 C C . MET A 1 104 ? -3.530 10.843 4.047 1.00 96.00 104 MET A C 1
ATOM 774 O O . MET A 1 104 ? -4.361 11.562 4.600 1.00 96.00 104 MET A O 1
ATOM 778 N N . ALA A 1 105 ? -3.447 9.538 4.310 1.00 97.12 105 ALA A N 1
ATOM 779 C CA . ALA A 1 105 ? -4.347 8.877 5.241 1.00 97.12 105 ALA A CA 1
ATOM 780 C C . ALA A 1 105 ? -4.186 9.427 6.669 1.00 97.12 105 ALA A C 1
ATOM 782 O O . ALA A 1 105 ? -3.092 9.430 7.237 1.00 97.12 105 ALA A O 1
ATOM 783 N N . THR A 1 106 ? -5.300 9.868 7.259 1.00 97.25 106 THR A N 1
ATOM 784 C CA . THR A 1 106 ? -5.346 10.450 8.613 1.00 97.25 106 THR A CA 1
ATOM 785 C C . THR A 1 106 ? -6.071 9.580 9.632 1.00 97.25 106 THR A C 1
ATOM 787 O O . THR A 1 106 ? -5.850 9.744 10.826 1.00 97.25 106 THR A O 1
ATOM 790 N N . ALA A 1 107 ? -6.923 8.653 9.186 1.00 97.69 107 ALA A N 1
ATOM 791 C CA . ALA A 1 107 ? -7.767 7.852 10.075 1.00 97.69 107 ALA A CA 1
ATOM 792 C C . ALA A 1 107 ? -7.649 6.350 9.811 1.00 97.69 107 ALA A C 1
ATOM 794 O O . ALA A 1 107 ? -7.414 5.570 10.737 1.00 97.69 107 ALA A O 1
ATOM 795 N N . GLN A 1 108 ? -7.809 5.931 8.553 1.00 97.81 108 GLN A N 1
ATOM 796 C CA . GLN A 1 108 ? -7.812 4.517 8.206 1.00 97.81 108 GLN A CA 1
ATOM 797 C C . GLN A 1 108 ? -7.330 4.259 6.778 1.00 97.81 108 GLN A C 1
ATOM 799 O O . GLN A 1 108 ? -7.612 5.041 5.874 1.00 97.81 108 GLN A O 1
ATOM 804 N N . VAL A 1 109 ? -6.659 3.125 6.590 1.00 98.06 109 VAL A N 1
ATOM 805 C CA . VAL A 1 109 ? -6.310 2.548 5.292 1.00 98.06 109 VAL A CA 1
ATOM 806 C C . VAL A 1 109 ? -6.840 1.120 5.239 1.00 98.06 109 VAL A C 1
ATOM 808 O O . VAL A 1 109 ? -6.465 0.278 6.056 1.00 98.06 109 VAL A O 1
ATOM 811 N N . ASP A 1 110 ? -7.709 0.851 4.268 1.00 97.62 110 ASP A N 1
ATOM 812 C CA . ASP A 1 110 ? -8.256 -0.477 4.007 1.00 97.62 110 ASP A CA 1
ATOM 813 C C . ASP A 1 110 ? -7.756 -0.973 2.657 1.00 97.62 110 ASP A C 1
ATOM 815 O O . ASP A 1 110 ? -7.966 -0.327 1.633 1.00 97.62 110 ASP A O 1
ATOM 819 N N . ILE A 1 111 ? -7.098 -2.129 2.651 1.00 97.06 111 ILE A N 1
ATOM 820 C CA . ILE A 1 111 ? -6.520 -2.710 1.442 1.00 97.06 111 ILE A CA 1
ATOM 821 C C . ILE A 1 111 ? -7.073 -4.112 1.272 1.00 97.06 111 ILE A C 1
ATOM 823 O O . ILE A 1 111 ? -7.041 -4.917 2.199 1.00 97.06 111 ILE A O 1
ATOM 827 N N . SER A 1 112 ? -7.540 -4.423 0.069 1.00 95.12 112 SER A N 1
ATOM 828 C CA . SER A 1 112 ? -7.925 -5.774 -0.319 1.00 95.12 112 SER A CA 1
ATOM 829 C C . SER A 1 112 ? -7.108 -6.193 -1.528 1.00 95.12 112 SER A C 1
ATOM 831 O O . SER A 1 112 ? -7.112 -5.499 -2.540 1.00 95.12 112 SER A O 1
ATOM 833 N N . SER A 1 113 ? -6.408 -7.321 -1.426 1.00 92.69 113 SER A N 1
ATOM 834 C CA . SER A 1 113 ? -5.616 -7.854 -2.534 1.00 92.69 113 SER A CA 1
ATOM 835 C C . SER A 1 113 ? -5.676 -9.376 -2.597 1.00 92.69 113 SER A C 1
ATOM 837 O O . SER A 1 113 ? -5.724 -10.073 -1.578 1.00 92.69 113 SER A O 1
ATOM 839 N N . PHE A 1 114 ? -5.631 -9.905 -3.820 1.00 90.31 114 PHE A N 1
ATOM 840 C CA . PHE A 1 114 ? -5.456 -11.336 -4.058 1.00 90.31 114 PHE A CA 1
ATOM 841 C C . PHE A 1 114 ? -4.064 -11.812 -3.646 1.00 90.31 114 PHE A C 1
ATOM 843 O O . PHE A 1 114 ? -3.932 -12.880 -3.041 1.00 90.31 114 PHE A O 1
ATOM 850 N N . TYR A 1 115 ? -3.050 -10.997 -3.929 1.00 88.62 115 TYR A N 1
ATOM 851 C CA . TYR A 1 115 ? -1.647 -11.305 -3.691 1.00 88.62 115 TYR A CA 1
ATOM 852 C C . TYR A 1 115 ? -1.035 -10.274 -2.749 1.00 88.62 115 TYR A C 1
ATOM 854 O O . TYR A 1 115 ? -1.231 -9.069 -2.910 1.00 88.62 115 TYR A O 1
ATOM 862 N N . TRP A 1 116 ? -0.301 -10.768 -1.762 1.00 90.88 116 TRP A N 1
ATOM 863 C CA . TRP A 1 116 ? 0.496 -9.964 -0.844 1.00 90.88 116 TRP A CA 1
ATOM 864 C C . TRP A 1 116 ? 1.933 -10.453 -0.938 1.00 90.88 116 TRP A C 1
ATOM 866 O O . TRP A 1 116 ? 2.323 -11.377 -0.237 1.00 90.88 116 TRP A O 1
ATOM 876 N N . THR A 1 117 ? 2.648 -9.888 -1.906 1.00 90.88 117 THR A N 1
ATOM 877 C CA . THR A 1 117 ? 4.044 -10.191 -2.247 1.00 90.88 117 THR A CA 1
ATOM 878 C C . THR A 1 117 ? 4.722 -8.874 -2.629 1.00 90.88 117 THR A C 1
ATOM 880 O O . THR A 1 117 ? 5.019 -8.622 -3.797 1.00 90.88 117 THR A O 1
ATOM 883 N N . LEU A 1 118 ? 4.825 -7.968 -1.659 1.00 93.62 118 LEU A N 1
ATOM 884 C CA . LEU A 1 118 ? 5.519 -6.686 -1.788 1.00 93.62 118 LEU A CA 1
ATOM 885 C C . LEU A 1 118 ? 7.036 -6.878 -1.744 1.00 93.62 118 LEU A C 1
ATOM 887 O O . LEU A 1 118 ? 7.764 -6.088 -2.343 1.00 93.62 118 LEU A O 1
ATOM 891 N N . THR A 1 119 ? 7.507 -7.926 -1.069 1.00 94.19 119 THR A N 1
ATOM 892 C CA . THR A 1 119 ? 8.913 -8.332 -1.082 1.00 94.19 119 THR A CA 1
ATOM 893 C C . THR A 1 119 ? 9.108 -9.643 -1.836 1.00 94.19 119 THR A C 1
ATOM 895 O O . THR A 1 119 ? 8.210 -10.480 -1.947 1.00 94.19 119 THR A O 1
ATOM 898 N N . GLY A 1 120 ? 10.308 -9.827 -2.383 1.00 90.62 120 GLY A N 1
ATOM 899 C CA . GLY A 1 120 ? 10.675 -11.036 -3.111 1.00 90.62 120 GLY A CA 1
ATOM 900 C C . GLY A 1 120 ? 10.912 -12.264 -2.222 1.00 90.62 120 GLY A C 1
ATOM 901 O O . GLY A 1 120 ? 10.988 -13.374 -2.746 1.00 90.62 120 GLY A O 1
ATOM 902 N N . GLU A 1 121 ? 10.991 -12.110 -0.894 1.00 89.44 121 GLU A N 1
ATOM 903 C CA . GLU A 1 121 ? 11.288 -13.210 0.039 1.00 89.44 121 GLU A CA 1
ATOM 904 C C . GLU A 1 121 ? 10.223 -14.317 -0.019 1.00 89.44 121 GLU A C 1
ATOM 906 O O . GLU A 1 121 ? 10.557 -15.499 -0.116 1.00 89.44 121 GLU A O 1
ATOM 911 N N . ASP A 1 122 ? 8.946 -13.932 -0.089 1.00 86.75 122 ASP A N 1
ATOM 912 C CA . ASP A 1 122 ? 7.802 -14.855 -0.121 1.00 86.75 122 ASP A CA 1
ATOM 913 C C . ASP A 1 122 ? 7.719 -15.709 -1.397 1.00 86.75 122 ASP A C 1
ATOM 915 O O . ASP A 1 122 ? 7.024 -16.731 -1.418 1.00 86.75 122 ASP A O 1
ATOM 919 N N . ILE A 1 123 ? 8.430 -15.298 -2.450 1.00 88.19 123 ILE A N 1
ATOM 920 C CA . ILE A 1 123 ? 8.517 -15.987 -3.745 1.00 88.19 123 ILE A CA 1
ATOM 921 C C . ILE A 1 123 ? 9.948 -16.431 -4.081 1.00 88.19 123 ILE A C 1
ATOM 923 O O . ILE A 1 123 ? 10.216 -16.811 -5.218 1.00 88.19 123 ILE A O 1
ATOM 927 N N . ASN A 1 124 ? 10.865 -16.397 -3.107 1.00 89.69 124 ASN A N 1
ATOM 928 C CA . ASN A 1 124 ? 12.267 -16.792 -3.267 1.00 89.69 124 ASN A CA 1
ATOM 929 C C . ASN A 1 124 ? 13.016 -16.029 -4.381 1.00 89.69 124 ASN A C 1
ATOM 931 O O . ASN A 1 124 ? 13.913 -16.574 -5.026 1.00 89.69 124 ASN A O 1
ATOM 935 N N . VAL A 1 125 ? 12.682 -14.754 -4.586 1.00 90.19 125 VAL A N 1
ATOM 936 C CA . VAL A 1 125 ? 13.347 -13.862 -5.542 1.00 90.19 125 VAL A CA 1
ATOM 937 C C . VAL A 1 125 ? 14.149 -12.809 -4.785 1.00 90.19 125 VAL A C 1
ATOM 939 O O . VAL A 1 125 ? 13.607 -12.056 -3.984 1.00 90.19 125 VAL A O 1
ATOM 942 N N . ASN A 1 126 ? 15.445 -12.712 -5.076 1.00 91.50 126 ASN A N 1
ATOM 943 C CA . ASN A 1 126 ? 16.292 -11.630 -4.580 1.00 91.50 126 ASN A CA 1
ATOM 944 C C . ASN A 1 126 ? 16.668 -10.703 -5.740 1.00 91.50 126 ASN A C 1
ATOM 946 O O . ASN A 1 126 ? 17.528 -11.033 -6.554 1.00 91.50 126 ASN A O 1
ATOM 950 N N . SER A 1 127 ? 15.989 -9.564 -5.841 1.00 89.62 127 SER A N 1
ATOM 951 C CA . SER A 1 127 ? 16.155 -8.600 -6.929 1.00 89.62 127 SER A CA 1
ATOM 952 C C . SER A 1 127 ? 15.874 -7.194 -6.419 1.00 89.62 127 SER A C 1
ATOM 954 O O . SER A 1 127 ? 15.000 -7.011 -5.580 1.00 89.62 127 SER A O 1
ATOM 956 N N . SER A 1 128 ? 16.549 -6.185 -6.973 1.00 90.44 128 SER A N 1
ATOM 957 C CA . SER A 1 128 ? 16.252 -4.773 -6.688 1.00 90.44 128 SER A CA 1
ATOM 958 C C . SER A 1 128 ? 14.882 -4.326 -7.212 1.00 90.44 128 SER A C 1
ATOM 960 O O . SER A 1 128 ? 14.396 -3.259 -6.829 1.00 90.44 128 SER A O 1
ATOM 962 N N . SER A 1 129 ? 14.233 -5.136 -8.053 1.00 89.38 129 SER A N 1
ATOM 963 C CA . SER A 1 129 ? 12.911 -4.848 -8.616 1.00 89.38 129 SER A CA 1
ATOM 964 C C . SER A 1 129 ? 11.803 -4.733 -7.567 1.00 89.38 129 SER A C 1
ATOM 966 O O . SER A 1 129 ? 10.771 -4.132 -7.849 1.00 89.38 129 SER A O 1
ATOM 968 N N . ASP A 1 130 ? 11.995 -5.272 -6.360 1.00 92.38 130 ASP A N 1
ATOM 969 C CA . ASP A 1 130 ? 11.013 -5.183 -5.275 1.00 92.38 130 ASP A CA 1
ATOM 970 C C . ASP A 1 130 ? 11.200 -3.958 -4.361 1.00 92.38 130 ASP A C 1
ATOM 972 O O . ASP A 1 130 ? 10.431 -3.774 -3.420 1.00 92.38 130 ASP A O 1
ATOM 976 N N . THR A 1 131 ? 12.168 -3.075 -4.647 1.00 93.81 131 THR A N 1
ATOM 977 C CA . THR A 1 131 ? 12.439 -1.868 -3.837 1.00 93.81 131 THR A CA 1
ATOM 978 C C . THR A 1 131 ? 11.180 -1.017 -3.636 1.00 93.81 131 THR A C 1
ATOM 980 O O . THR A 1 131 ? 10.887 -0.595 -2.520 1.00 93.81 131 THR A O 1
ATOM 983 N N . ALA A 1 132 ? 10.380 -0.819 -4.690 1.00 94.25 132 ALA A N 1
ATOM 984 C CA . ALA A 1 132 ? 9.124 -0.073 -4.590 1.00 94.25 132 ALA A CA 1
ATOM 985 C C . ALA A 1 132 ? 8.105 -0.759 -3.662 1.00 94.25 132 ALA A C 1
ATOM 987 O O . ALA A 1 132 ? 7.405 -0.084 -2.908 1.00 94.25 132 ALA A O 1
ATOM 988 N N . GLY A 1 133 ? 8.046 -2.093 -3.687 1.00 95.12 133 GLY A N 1
ATOM 989 C CA . GLY A 1 133 ? 7.196 -2.875 -2.795 1.00 95.12 133 GLY A CA 1
ATOM 990 C C . GLY A 1 133 ? 7.666 -2.808 -1.340 1.00 95.12 133 GLY A C 1
ATOM 991 O O . GLY A 1 133 ? 6.841 -2.574 -0.458 1.00 95.12 133 GLY A O 1
ATOM 992 N N . ARG A 1 134 ? 8.981 -2.893 -1.084 1.00 96.19 134 ARG A N 1
ATOM 993 C CA . ARG A 1 134 ? 9.573 -2.695 0.256 1.00 96.19 134 ARG A CA 1
ATOM 994 C C . ARG A 1 134 ? 9.249 -1.319 0.830 1.00 96.19 134 ARG A C 1
ATOM 996 O O . ARG A 1 134 ? 8.883 -1.217 1.998 1.00 96.19 134 ARG A O 1
ATOM 1003 N N . ASP A 1 135 ? 9.343 -0.271 0.016 1.00 96.88 135 ASP A N 1
ATOM 1004 C CA . ASP A 1 135 ? 8.997 1.084 0.448 1.00 96.88 135 ASP A CA 1
ATOM 1005 C C . ASP A 1 135 ? 7.513 1.203 0.826 1.00 96.88 135 ASP A C 1
ATOM 1007 O O . ASP A 1 135 ? 7.178 1.845 1.821 1.00 96.88 135 ASP A O 1
ATOM 1011 N N . ILE A 1 136 ? 6.618 0.589 0.041 1.00 97.62 136 ILE A N 1
ATOM 1012 C CA . ILE A 1 136 ? 5.177 0.564 0.330 1.00 97.62 136 ILE A CA 1
ATOM 1013 C C . ILE A 1 136 ? 4.905 -0.220 1.617 1.00 97.62 136 ILE A C 1
ATOM 1015 O O . ILE A 1 136 ? 4.145 0.254 2.460 1.00 97.62 136 ILE A O 1
ATOM 1019 N N . LEU A 1 137 ? 5.541 -1.383 1.794 1.00 97.38 137 LEU A N 1
ATOM 1020 C CA . LEU A 1 137 ? 5.426 -2.188 3.010 1.00 97.38 137 LEU A CA 1
ATOM 1021 C C . LEU A 1 137 ? 5.821 -1.359 4.236 1.00 97.38 137 LEU A C 1
ATOM 1023 O O . LEU A 1 137 ? 5.022 -1.220 5.160 1.00 97.38 137 LEU A O 1
ATOM 1027 N N . LYS A 1 138 ? 6.990 -0.713 4.190 1.00 97.56 138 LYS A N 1
ATOM 1028 C CA . LYS A 1 138 ? 7.476 0.151 5.268 1.00 97.56 138 LYS A CA 1
ATOM 1029 C C . LYS A 1 138 ? 6.518 1.309 5.564 1.00 97.56 138 LYS A C 1
ATOM 1031 O O . LYS A 1 138 ? 6.223 1.581 6.723 1.00 97.56 138 LYS A O 1
ATOM 1036 N N . ALA A 1 139 ? 5.985 1.965 4.534 1.00 97.81 139 ALA A N 1
ATOM 1037 C CA . ALA A 1 139 ? 5.025 3.051 4.723 1.00 97.81 139 ALA A CA 1
ATOM 1038 C C . ALA A 1 139 ? 3.740 2.571 5.429 1.00 97.81 139 ALA A C 1
ATOM 1040 O O . ALA A 1 139 ? 3.196 3.283 6.273 1.00 97.81 139 ALA A O 1
ATOM 1041 N N . LEU A 1 140 ? 3.270 1.354 5.132 1.00 98.00 140 LEU A N 1
ATOM 1042 C CA . LEU A 1 140 ? 2.127 0.740 5.817 1.00 98.00 140 LEU A CA 1
ATOM 1043 C C . LEU A 1 140 ? 2.446 0.357 7.269 1.00 98.00 140 LEU A C 1
ATOM 1045 O O . LEU A 1 140 ? 1.588 0.526 8.135 1.00 98.00 140 LEU A O 1
ATOM 1049 N N . GLU A 1 141 ? 3.660 -0.124 7.546 1.00 97.25 141 GLU A N 1
ATOM 1050 C CA . GLU A 1 141 ? 4.128 -0.430 8.906 1.00 97.25 141 GLU A CA 1
ATOM 1051 C C . GLU A 1 141 ? 4.152 0.800 9.823 1.00 97.25 141 GLU A C 1
ATOM 1053 O O . GLU A 1 141 ? 3.948 0.678 11.031 1.00 97.25 141 GLU A O 1
ATOM 1058 N N . GLU A 1 142 ? 4.412 1.983 9.264 1.00 97.19 142 GLU A N 1
ATOM 1059 C CA . GLU A 1 142 ? 4.531 3.232 10.018 1.00 97.19 142 GLU A CA 1
ATOM 1060 C C . GLU A 1 142 ? 3.166 3.854 10.360 1.00 97.19 142 GLU A C 1
ATOM 1062 O O . GLU A 1 142 ? 3.057 4.604 11.333 1.00 97.19 142 GLU A O 1
ATOM 1067 N N . LEU A 1 143 ? 2.098 3.530 9.622 1.00 97.94 143 LEU A N 1
ATOM 1068 C CA . LEU A 1 143 ? 0.766 4.118 9.820 1.00 97.94 143 LEU A CA 1
ATOM 1069 C C . LEU A 1 143 ? 0.195 3.949 11.242 1.00 97.94 143 LEU A C 1
ATOM 1071 O O . LEU A 1 143 ? -0.278 4.947 11.798 1.00 97.94 143 LEU A O 1
ATOM 1075 N N . PRO A 1 144 ? 0.267 2.766 11.885 1.00 97.19 144 PRO A N 1
ATOM 1076 C CA . PRO A 1 144 ? -0.208 2.601 13.257 1.00 97.19 144 PRO A CA 1
ATOM 1077 C C . PRO A 1 144 ? 0.486 3.530 14.262 1.00 97.19 144 PRO A C 1
ATOM 1079 O O . PRO A 1 144 ? -0.158 3.987 15.203 1.00 97.19 144 PRO A O 1
ATOM 1082 N N . SER A 1 145 ? 1.758 3.892 14.041 1.00 96.31 145 SER A N 1
ATOM 1083 C CA . SER A 1 145 ? 2.478 4.847 14.904 1.00 96.31 145 SER A CA 1
ATOM 1084 C C . SER A 1 145 ? 1.927 6.278 14.818 1.00 96.31 145 SER A C 1
ATOM 1086 O O . SER A 1 145 ? 2.082 7.064 15.750 1.00 96.31 145 SER A O 1
ATOM 1088 N N . ARG A 1 146 ? 1.225 6.600 13.723 1.00 96.00 146 ARG A N 1
ATOM 1089 C CA . ARG A 1 146 ? 0.511 7.866 13.497 1.00 96.00 146 ARG A CA 1
ATOM 1090 C C . ARG A 1 146 ? -0.954 7.810 13.951 1.00 96.00 146 ARG A C 1
ATOM 1092 O O . ARG A 1 146 ? -1.722 8.700 13.600 1.00 96.00 146 ARG A O 1
ATOM 1099 N N . ASN A 1 147 ? -1.360 6.772 14.688 1.00 97.75 147 ASN A N 1
ATOM 1100 C CA . ASN A 1 147 ? -2.759 6.472 15.024 1.00 97.75 147 ASN A CA 1
ATOM 1101 C C . ASN A 1 147 ? -3.673 6.266 13.798 1.00 97.75 147 ASN A C 1
ATOM 1103 O O . ASN A 1 147 ? -4.892 6.404 13.901 1.00 97.75 147 ASN A O 1
ATOM 1107 N N . VAL A 1 148 ? -3.108 5.895 12.645 1.00 98.44 148 VAL A N 1
ATOM 1108 C CA . VAL A 1 148 ? -3.882 5.536 11.451 1.00 98.44 148 VAL A CA 1
ATOM 1109 C C . VAL A 1 148 ? -4.135 4.031 11.471 1.00 98.44 148 VAL A C 1
ATOM 1111 O O . VAL A 1 148 ? -3.208 3.223 11.459 1.00 98.44 148 VAL A O 1
ATOM 1114 N N . SER A 1 149 ? -5.406 3.634 11.504 1.00 98.19 149 SER A N 1
ATOM 1115 C CA . SER A 1 149 ? -5.790 2.221 11.506 1.00 98.19 149 SER A CA 1
ATOM 1116 C C . SER A 1 149 ? -5.533 1.583 10.145 1.00 98.19 149 SER A C 1
ATOM 1118 O O . SER A 1 149 ? -6.008 2.084 9.135 1.00 98.19 149 SER A O 1
ATOM 1120 N N . VAL A 1 150 ? -4.884 0.421 10.099 1.00 98.31 150 VAL A N 1
ATOM 1121 C CA . VAL A 1 150 ? -4.698 -0.314 8.838 1.00 98.31 150 VAL A CA 1
ATOM 1122 C C . VAL A 1 150 ? -5.444 -1.643 8.895 1.00 98.31 150 VAL A C 1
ATOM 1124 O O . VAL A 1 150 ? -5.340 -2.391 9.877 1.00 98.31 150 VAL A O 1
ATOM 1127 N N . ARG A 1 151 ? -6.224 -1.946 7.853 1.00 98.19 151 ARG A N 1
ATOM 1128 C CA . ARG A 1 151 ? -6.862 -3.253 7.659 1.00 98.19 151 ARG A CA 1
ATOM 1129 C C . ARG A 1 151 ? -6.474 -3.822 6.308 1.00 98.19 151 ARG A C 1
ATOM 1131 O O . ARG A 1 151 ? -6.613 -3.173 5.279 1.00 98.19 151 ARG A O 1
ATOM 1138 N N . VAL A 1 152 ? -6.037 -5.069 6.329 1.00 97.12 152 VAL A N 1
ATOM 1139 C CA . VAL A 1 152 ? -5.623 -5.806 5.144 1.00 97.12 152 VAL A CA 1
ATOM 1140 C C . VAL A 1 152 ? -6.512 -7.029 4.986 1.00 97.12 152 VAL A C 1
ATOM 1142 O O . VAL A 1 152 ? -6.584 -7.879 5.874 1.00 97.12 152 VAL A O 1
ATOM 1145 N N . LEU A 1 153 ? -7.181 -7.124 3.844 1.00 95.62 153 LEU A N 1
ATOM 1146 C CA . LEU A 1 153 ? -7.894 -8.304 3.385 1.00 95.62 153 LEU A CA 1
ATOM 1147 C C . LEU A 1 153 ? -7.034 -9.024 2.344 1.00 95.62 153 LEU A C 1
ATOM 1149 O O . LEU A 1 153 ? -6.545 -8.423 1.384 1.00 95.62 153 LEU A O 1
ATOM 1153 N N . THR A 1 154 ? -6.844 -10.324 2.539 1.00 93.69 154 THR A N 1
ATOM 1154 C CA . THR A 1 154 ? -6.126 -11.185 1.595 1.00 93.69 154 THR A CA 1
ATOM 1155 C C . THR A 1 154 ? -6.991 -12.356 1.155 1.00 93.69 154 THR A C 1
ATOM 1157 O O . THR A 1 154 ? -7.765 -12.896 1.953 1.00 93.69 154 THR A O 1
ATOM 1160 N N . SER A 1 155 ? -6.859 -12.744 -0.114 1.00 91.25 155 SER A N 1
ATOM 1161 C CA . SER A 1 155 ? -7.574 -13.886 -0.680 1.00 91.25 155 SER A CA 1
ATOM 1162 C C . SER A 1 155 ? -7.132 -15.222 -0.076 1.00 91.25 155 SER A C 1
ATOM 1164 O O . SER A 1 155 ? -5.955 -15.469 0.175 1.00 91.25 155 SER A O 1
ATOM 1166 N N . VAL A 1 156 ? -8.089 -16.135 0.069 1.00 88.75 156 VAL A N 1
ATOM 1167 C CA . VAL A 1 156 ? -7.853 -17.576 0.163 1.00 88.75 156 VAL A CA 1
ATOM 1168 C C . VAL A 1 156 ? -8.650 -18.257 -0.958 1.00 88.75 156 VAL A C 1
ATOM 1170 O O . VAL A 1 156 ? -9.877 -18.119 -0.984 1.00 88.75 156 VAL A O 1
ATOM 1173 N N . PRO A 1 157 ? -7.999 -18.989 -1.883 1.00 86.50 157 PRO A N 1
ATOM 1174 C CA . PRO A 1 157 ? -6.556 -19.247 -1.952 1.00 86.50 157 PRO A CA 1
ATOM 1175 C C . PRO A 1 157 ? -5.741 -18.011 -2.390 1.00 86.50 157 PRO A C 1
ATOM 1177 O O . PRO A 1 157 ? -6.294 -17.053 -2.933 1.00 86.50 157 PRO A O 1
ATOM 1180 N N . THR A 1 158 ? -4.429 -18.049 -2.149 1.00 84.25 158 THR A N 1
ATOM 1181 C CA . THR A 1 158 ? -3.422 -17.079 -2.624 1.00 84.25 158 THR A CA 1
ATOM 1182 C C . THR A 1 158 ? -2.114 -17.819 -2.940 1.00 84.25 158 THR A C 1
ATOM 1184 O O . THR A 1 158 ? -1.972 -18.977 -2.543 1.00 84.25 158 THR A O 1
ATOM 1187 N N . VAL A 1 159 ? -1.174 -17.175 -3.644 1.00 80.25 159 VAL A N 1
ATOM 1188 C CA . VAL A 1 159 ? 0.107 -17.771 -4.086 1.00 80.25 159 VAL A CA 1
ATOM 1189 C C . VAL A 1 159 ? 0.914 -18.301 -2.905 1.00 80.25 159 VAL A C 1
ATOM 1191 O O . VAL A 1 159 ? 1.367 -19.444 -2.928 1.00 80.25 159 VAL A O 1
ATOM 1194 N N . ARG A 1 160 ? 1.058 -17.496 -1.848 1.00 82.62 160 ARG A N 1
ATOM 1195 C CA . ARG A 1 160 ? 1.810 -17.875 -0.654 1.00 82.62 160 ARG A CA 1
ATOM 1196 C C . ARG A 1 160 ? 0.923 -17.821 0.579 1.00 82.62 160 ARG A C 1
ATOM 1198 O O . ARG A 1 160 ? 0.464 -16.765 1.005 1.00 82.62 160 ARG A O 1
ATOM 1205 N N . THR A 1 161 ? 0.678 -18.984 1.178 1.00 81.25 161 THR A N 1
ATOM 1206 C CA . THR A 1 161 ? -0.118 -19.075 2.407 1.00 81.25 161 THR A CA 1
ATOM 1207 C C . THR A 1 161 ? 0.605 -18.432 3.584 1.00 81.25 161 THR A C 1
ATOM 1209 O O . THR A 1 161 ? -0.031 -17.699 4.331 1.00 81.25 161 THR A O 1
ATOM 1212 N N . ASN A 1 162 ? 1.918 -18.612 3.714 1.00 86.56 162 ASN A N 1
ATOM 1213 C CA . ASN A 1 162 ? 2.737 -17.978 4.749 1.00 86.56 162 ASN A CA 1
ATOM 1214 C C . ASN A 1 162 ? 3.515 -16.806 4.147 1.00 86.56 162 ASN A C 1
ATOM 1216 O O . ASN A 1 162 ? 4.584 -17.027 3.586 1.00 86.56 162 ASN A O 1
ATOM 1220 N N . SER A 1 163 ? 2.939 -15.605 4.227 1.00 91.19 163 SER A N 1
ATOM 1221 C CA . SER A 1 163 ? 3.571 -14.369 3.761 1.00 91.19 163 SER A CA 1
ATOM 1222 C C . SER A 1 163 ? 4.279 -13.667 4.916 1.00 91.19 163 SER A C 1
ATOM 1224 O O . SER A 1 163 ? 3.650 -13.367 5.937 1.00 91.19 163 SER A O 1
ATOM 1226 N N . THR A 1 164 ? 5.568 -13.415 4.732 1.00 94.31 164 THR A N 1
ATOM 1227 C CA . THR A 1 164 ? 6.437 -12.646 5.623 1.00 94.31 164 THR A CA 1
ATOM 1228 C C . THR A 1 164 ? 5.968 -11.196 5.688 1.00 94.31 164 THR A C 1
ATOM 1230 O O . THR A 1 164 ? 5.854 -10.647 6.782 1.00 94.31 164 THR A O 1
ATOM 1233 N N . ASP A 1 165 ? 5.555 -10.618 4.554 1.00 95.19 165 ASP A N 1
ATOM 1234 C CA . ASP A 1 165 ? 5.015 -9.254 4.485 1.00 95.19 165 ASP A CA 1
ATOM 1235 C C . ASP A 1 165 ? 3.791 -9.084 5.399 1.00 95.19 165 ASP A C 1
ATOM 1237 O O . ASP A 1 165 ? 3.710 -8.158 6.208 1.00 95.19 165 ASP A O 1
ATOM 1241 N N . LEU A 1 166 ? 2.832 -10.014 5.313 1.00 95.88 166 LEU A N 1
ATOM 1242 C CA . LEU A 1 166 ? 1.637 -9.987 6.159 1.00 95.88 166 LEU A CA 1
ATOM 1243 C C . LEU A 1 166 ? 1.961 -10.214 7.637 1.00 95.88 166 LEU A C 1
ATOM 1245 O O . LEU A 1 166 ? 1.237 -9.712 8.497 1.00 95.88 166 LEU A O 1
ATOM 1249 N N . GLU A 1 167 ? 2.996 -10.991 7.943 1.00 95.62 167 GLU A N 1
ATOM 1250 C CA . GLU A 1 167 ? 3.407 -11.240 9.321 1.00 95.62 167 GLU A CA 1
ATOM 1251 C C . GLU A 1 167 ? 4.050 -10.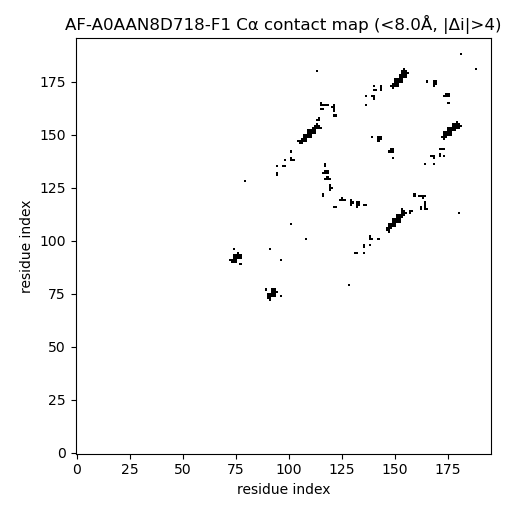001 9.949 1.00 95.62 167 GLU A C 1
ATOM 1253 O O . GLU A 1 167 ? 3.660 -9.605 11.048 1.00 95.62 167 GLU A O 1
ATOM 1258 N N . ILE A 1 168 ? 4.930 -9.320 9.213 1.00 96.56 168 ILE A N 1
ATOM 1259 C CA . ILE A 1 168 ? 5.513 -8.034 9.615 1.00 96.56 168 ILE A CA 1
ATOM 1260 C C . ILE A 1 168 ? 4.404 -7.006 9.878 1.00 96.56 168 ILE A C 1
ATOM 1262 O O . ILE A 1 168 ? 4.376 -6.371 10.935 1.00 96.56 168 ILE A O 1
ATOM 1266 N N . LEU A 1 169 ? 3.426 -6.889 8.973 1.00 97.12 169 LEU A N 1
ATOM 1267 C CA . LEU A 1 169 ? 2.301 -5.968 9.154 1.00 97.12 169 LEU A CA 1
ATOM 1268 C C . LEU A 1 169 ? 1.501 -6.276 10.431 1.00 97.12 169 LEU A C 1
ATOM 1270 O O . LEU A 1 169 ? 1.185 -5.359 11.194 1.00 97.12 169 LEU A O 1
ATOM 1274 N N . LYS A 1 170 ? 1.208 -7.551 10.724 1.00 97.19 170 LYS A N 1
ATOM 1275 C CA . LYS A 1 170 ? 0.531 -7.922 11.981 1.00 97.19 170 LYS A CA 1
ATOM 1276 C C . LYS A 1 170 ? 1.336 -7.516 13.210 1.00 97.19 170 LYS A C 1
ATOM 1278 O O . LYS A 1 170 ? 0.754 -6.983 14.152 1.00 97.19 170 LYS A O 1
ATOM 1283 N N . GLN A 1 171 ? 2.652 -7.742 13.202 1.00 97.44 171 GLN A N 1
ATOM 1284 C CA . GLN A 1 171 ? 3.540 -7.367 14.309 1.00 97.44 171 GLN A CA 1
ATOM 1285 C C . GLN A 1 171 ? 3.545 -5.853 14.560 1.00 97.44 171 GLN A C 1
ATOM 1287 O O . GLN A 1 171 ? 3.710 -5.414 15.696 1.00 97.44 171 GLN A O 1
ATOM 1292 N N . ARG A 1 172 ? 3.297 -5.051 13.518 1.00 97.62 172 ARG A N 1
ATOM 1293 C CA . ARG A 1 172 ? 3.161 -3.588 13.591 1.00 97.62 172 ARG A CA 1
ATOM 1294 C C . ARG A 1 172 ? 1.757 -3.099 13.958 1.00 97.62 172 ARG A C 1
ATOM 1296 O O . ARG A 1 172 ? 1.522 -1.897 13.985 1.00 97.62 172 ARG A O 1
ATOM 1303 N N . GLY A 1 173 ? 0.823 -3.999 14.269 1.00 96.69 173 GLY A N 1
ATOM 1304 C CA . GLY A 1 173 ? -0.538 -3.645 14.683 1.00 96.69 173 GLY A CA 1
ATOM 1305 C C . GLY A 1 173 ? -1.542 -3.512 13.533 1.00 96.69 173 GLY A C 1
ATOM 1306 O O . GLY A 1 173 ? -2.665 -3.052 13.748 1.00 96.69 173 GLY A O 1
ATOM 1307 N N . VAL A 1 174 ? -1.186 -3.939 12.317 1.00 97.81 174 VAL A N 1
ATOM 1308 C CA . VAL A 1 174 ? -2.122 -3.998 11.185 1.00 97.81 174 VAL A CA 1
ATOM 1309 C C . VAL A 1 174 ? -3.067 -5.188 11.335 1.00 97.81 174 VAL A C 1
ATOM 1311 O O . VAL A 1 174 ? -2.664 -6.320 11.606 1.00 97.81 174 VAL A O 1
ATOM 1314 N N . ARG A 1 175 ? -4.364 -4.959 11.103 1.00 97.88 175 ARG A N 1
ATOM 1315 C CA . ARG A 1 175 ? -5.377 -6.020 11.166 1.00 97.88 175 ARG A CA 1
ATOM 1316 C C . ARG A 1 175 ? -5.434 -6.776 9.846 1.00 97.88 175 ARG A C 1
ATOM 1318 O O . ARG A 1 175 ? -6.050 -6.304 8.894 1.00 97.88 175 ARG A O 1
ATOM 1325 N N . VAL A 1 176 ? -4.851 -7.969 9.807 1.00 96.38 176 VAL A N 1
ATOM 1326 C CA . VAL A 1 176 ? -4.889 -8.853 8.633 1.00 96.38 176 VAL A CA 1
ATOM 1327 C C . VAL A 1 176 ? -6.033 -9.862 8.756 1.00 96.38 176 VAL A C 1
ATOM 1329 O O . VAL A 1 176 ? -6.126 -10.585 9.748 1.00 96.38 176 VAL A O 1
ATOM 1332 N N . ARG A 1 177 ? -6.890 -9.956 7.735 1.00 95.38 177 ARG A N 1
ATOM 1333 C CA . ARG A 1 177 ? -7.935 -10.983 7.624 1.00 95.38 177 ARG A CA 1
ATOM 1334 C C . ARG A 1 177 ? -7.830 -11.727 6.304 1.00 95.38 177 ARG A C 1
ATOM 1336 O O . ARG A 1 177 ? -7.661 -11.139 5.241 1.00 95.38 177 ARG A O 1
ATOM 1343 N N . ARG A 1 178 ? -7.987 -13.042 6.390 1.00 92.94 178 ARG A N 1
ATOM 1344 C CA . ARG A 1 178 ? -8.040 -13.937 5.238 1.00 92.94 178 ARG A CA 1
ATOM 1345 C C . ARG A 1 178 ? -9.492 -14.179 4.866 1.00 92.94 178 ARG A C 1
ATOM 1347 O O . ARG A 1 178 ? -10.270 -14.611 5.713 1.00 92.94 178 ARG A O 1
ATOM 1354 N N . VAL A 1 179 ? -9.856 -13.890 3.626 1.00 92.00 179 VAL A N 1
ATOM 1355 C CA . VAL A 1 179 ? -11.224 -14.024 3.122 1.00 92.00 179 VAL A CA 1
ATOM 1356 C C . VAL A 1 179 ? -11.208 -14.642 1.735 1.00 92.00 179 VAL A C 1
ATOM 1358 O O . VAL A 1 179 ? -10.246 -14.515 0.985 1.00 92.00 179 VAL A O 1
ATOM 1361 N N . LYS A 1 180 ? -12.291 -15.311 1.358 1.00 90.88 180 LYS A N 1
ATOM 1362 C CA . LYS A 1 180 ? -12.463 -15.784 -0.011 1.00 90.88 180 LYS A CA 1
ATOM 1363 C C . LYS A 1 180 ? -12.926 -14.606 -0.876 1.00 90.88 180 LYS A C 1
ATOM 1365 O O . LYS A 1 180 ? -14.117 -14.324 -0.929 1.00 90.88 180 LYS A O 1
ATOM 1370 N N . LEU A 1 181 ? -11.977 -13.898 -1.502 1.00 87.25 181 LEU A N 1
ATOM 1371 C CA . LEU A 1 181 ? -12.271 -12.719 -2.338 1.00 87.25 181 LEU A CA 1
ATOM 1372 C C . LEU A 1 181 ? -13.002 -13.073 -3.640 1.00 87.25 181 LEU A C 1
ATOM 1374 O O . LEU A 1 181 ? -13.644 -12.211 -4.228 1.00 87.25 181 LEU A O 1
ATOM 1378 N N . TRP A 1 182 ? -12.939 -14.334 -4.077 1.00 76.06 182 TRP A N 1
ATOM 1379 C CA . TRP A 1 182 ? -13.662 -14.810 -5.253 1.00 76.06 182 TRP A CA 1
ATOM 1380 C C . TRP A 1 182 ? -14.559 -16.004 -4.907 1.00 76.06 182 TRP A C 1
ATOM 1382 O O . TRP A 1 182 ? -14.122 -16.965 -4.270 1.00 76.06 182 TRP A O 1
ATOM 1392 N N . ALA A 1 183 ? -15.812 -15.977 -5.357 1.00 64.00 183 ALA A N 1
ATOM 1393 C CA . ALA A 1 183 ? -16.733 -17.107 -5.281 1.00 64.00 183 ALA A CA 1
ATOM 1394 C C . ALA A 1 183 ? -16.986 -17.672 -6.691 1.00 64.00 183 ALA A C 1
ATOM 1396 O O . ALA A 1 183 ? -17.107 -16.896 -7.640 1.00 64.00 183 ALA A O 1
ATOM 1397 N N . PRO A 1 184 ? -17.069 -19.006 -6.855 1.00 54.91 184 PRO A N 1
ATOM 1398 C CA . PRO A 1 184 ? -17.251 -19.646 -8.149 1.00 54.91 184 PRO A CA 1
ATOM 1399 C C . PRO A 1 184 ? -18.700 -19.518 -8.619 1.00 54.91 184 PRO A C 1
ATOM 1401 O O . PRO A 1 184 ? -19.466 -20.474 -8.599 1.00 54.91 184 PRO A O 1
ATOM 1404 N N . HIS A 1 185 ? -19.063 -18.339 -9.106 1.00 57.94 185 HIS A N 1
ATOM 1405 C CA . HIS A 1 185 ? -20.082 -18.222 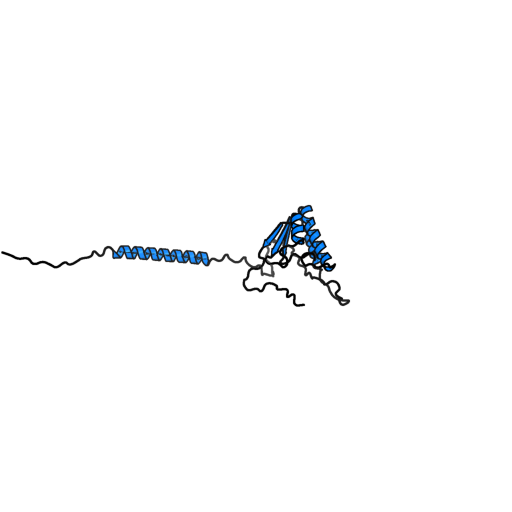-10.140 1.00 57.94 185 HIS A CA 1
ATOM 1406 C C . HIS A 1 185 ? -19.358 -18.158 -11.494 1.00 57.94 185 HIS A C 1
ATOM 1408 O O . HIS A 1 185 ? -19.272 -17.119 -12.133 1.00 57.94 185 HIS A O 1
ATOM 1414 N N . GLY A 1 186 ? -18.738 -19.279 -11.884 1.00 52.81 186 GLY A N 1
ATOM 1415 C CA . GLY A 1 186 ? -18.291 -19.548 -13.261 1.00 52.81 186 GLY A CA 1
ATOM 1416 C C . GLY A 1 186 ? -17.028 -18.8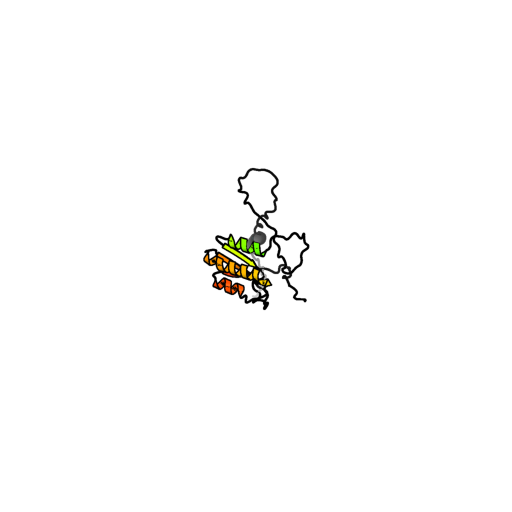48 -13.789 1.00 52.81 186 GLY A C 1
ATOM 1417 O O . GLY A 1 186 ? -16.577 -19.201 -14.875 1.00 52.81 186 GLY A O 1
ATOM 1418 N N . GLY A 1 187 ? -16.420 -17.904 -13.067 1.00 54.31 187 GLY A N 1
ATOM 1419 C CA . GLY A 1 187 ? -15.165 -17.266 -13.488 1.00 54.31 187 GLY A CA 1
ATOM 1420 C C . GLY A 1 187 ? -13.933 -18.120 -13.175 1.00 54.31 187 GLY A C 1
ATOM 1421 O O . GLY A 1 187 ? -13.749 -18.546 -12.034 1.00 54.31 187 GLY A O 1
ATOM 1422 N N . ARG A 1 188 ? -13.073 -18.368 -14.173 1.00 51.09 188 ARG A N 1
ATOM 1423 C CA . ARG A 1 188 ? -11.754 -18.995 -13.975 1.00 51.09 188 ARG A CA 1
ATOM 1424 C C . ARG A 1 188 ? -10.937 -18.106 -13.017 1.00 51.09 188 ARG A C 1
ATOM 1426 O O . ARG A 1 188 ? -10.869 -16.902 -13.266 1.00 51.09 188 ARG A O 1
ATOM 1433 N N . PRO A 1 189 ? -10.316 -18.645 -11.949 1.00 54.88 189 PRO A N 1
ATOM 1434 C CA . PRO A 1 189 ? -9.371 -17.863 -11.156 1.00 54.88 189 PRO A CA 1
ATOM 1435 C C . PRO A 1 189 ? -8.254 -17.337 -12.073 1.00 54.88 189 PRO A C 1
ATOM 1437 O O . PRO A 1 189 ? -7.948 -18.005 -13.067 1.00 54.88 189 PRO A O 1
ATOM 1440 N N . PRO A 1 190 ? -7.630 -16.182 -11.777 1.00 54.53 190 PRO A N 1
ATOM 1441 C CA . PRO A 1 190 ? -6.451 -15.735 -12.505 1.00 54.53 190 PRO A CA 1
ATOM 1442 C C . PRO A 1 190 ? -5.324 -16.757 -12.306 1.00 54.53 190 PRO A C 1
ATOM 1444 O O . PRO A 1 190 ? -4.572 -16.708 -11.338 1.00 54.53 190 PRO A O 1
ATOM 1447 N N . GLN A 1 191 ? -5.246 -17.728 -13.213 1.00 49.91 191 GLN A N 1
ATOM 1448 C CA . GLN A 1 191 ? -4.089 -18.586 -13.388 1.00 49.91 191 GLN A CA 1
ATOM 1449 C C . GLN A 1 191 ? -3.043 -17.729 -14.094 1.00 49.91 191 GLN A C 1
ATOM 1451 O O . GLN A 1 191 ? -3.140 -17.496 -15.297 1.00 49.91 191 GLN A O 1
ATOM 1456 N N . GLN A 1 192 ? -2.060 -17.226 -13.351 1.00 54.94 192 GLN A N 1
ATOM 1457 C CA . GLN A 1 192 ? -0.778 -16.930 -13.975 1.00 54.94 192 GLN A CA 1
ATOM 1458 C C . GLN A 1 192 ? -0.168 -18.283 -14.326 1.00 54.94 192 GLN A C 1
ATOM 1460 O O . GLN A 1 192 ? 0.304 -19.009 -13.453 1.00 54.94 192 GLN A O 1
ATOM 1465 N N . GLY A 1 193 ? -0.278 -18.651 -15.601 1.00 37.19 193 GLY A N 1
ATOM 1466 C CA . GLY A 1 193 ? 0.552 -19.693 -16.174 1.00 37.19 193 GLY A CA 1
ATOM 1467 C C . GLY A 1 193 ? 2.004 -19.273 -15.999 1.00 37.19 193 GLY A C 1
ATOM 1468 O O . GLY A 1 193 ? 2.452 -18.306 -16.609 1.00 37.19 193 GLY A O 1
ATOM 1469 N N . LEU A 1 194 ? 2.713 -19.984 -15.131 1.00 43.50 194 LEU A N 1
ATOM 1470 C CA . LEU A 1 194 ? 4.158 -20.137 -15.220 1.00 43.50 194 LEU A CA 1
ATOM 1471 C C . LEU A 1 194 ? 4.420 -21.164 -16.327 1.00 43.50 194 LEU A C 1
ATOM 1473 O O . LEU A 1 194 ? 4.815 -22.287 -16.046 1.00 43.50 194 LEU A O 1
ATOM 1477 N N . ASP A 1 195 ? 4.128 -20.774 -17.566 1.00 38.00 195 ASP A N 1
ATOM 1478 C CA . ASP A 1 195 ? 4.693 -21.411 -18.751 1.00 38.00 195 ASP A CA 1
ATOM 1479 C C . ASP A 1 195 ? 5.750 -20.436 -19.280 1.00 38.00 195 ASP A C 1
ATOM 1481 O O . ASP A 1 195 ? 5.458 -19.539 -20.075 1.00 38.00 195 ASP A O 1
ATOM 1485 N N . CYS A 1 196 ? 6.963 -20.579 -18.747 1.00 38.47 196 CYS A N 1
ATOM 1486 C CA . CYS A 1 196 ? 8.196 -20.139 -19.390 1.00 38.47 196 CYS A CA 1
ATOM 1487 C C . CYS A 1 196 ? 8.952 -21.389 -19.834 1.00 38.47 196 CYS A C 1
ATOM 1489 O O . CYS A 1 196 ? 9.073 -22.311 -18.993 1.00 38.47 196 CYS A O 1
#

Radius of gyration: 36.31 Å; Cα contacts (8 Å, |Δi|>4): 157; chains: 1; bounding box: 111×100×46 Å

pLDDT: mean 79.26, std 20.16, range [33.78, 98.44]

Foldseek 3Di:
DDDDDDDDDDDDDDPPPPPVVVVVVVVVVVVVVVVVVVVCCVVVPDPDDDPPPDDDDDDDDDDPDPPPPDDDADEDDDDPPDDDDPPDDHGHHPLVVLLVVLVPQQAEDEEEDQEDPLDCVQVVDDDCVSVSSVVSLVSLLCCVVSVYAYEYEYAPVHPGPDDPSVVSNVVSVHHYDYDHPDDPPPDDDPDPPPPD

Nearest PDB structures (foldseek):
  8q1k-assembly1_B  TM=9.099E-01  e=4.045E-09  Homo sapiens
  8q1x-assembly1_B  TM=9.105E-01  e=1.096E-08  Homo sapiens
  8q1x-assembly1_A  TM=9.136E-01  e=1.251E-08  Homo sapiens
  8v5t-assembly2_B  TM=9.074E-01  e=1.096E-08  Homo sapiens
  8v06-assembly1_B  TM=9.141E-01  e=2.275E-08  Mus musculus

InterPro domains:
  IPR050874 Diverse function phospholipase D-related protein [PTHR10185] (2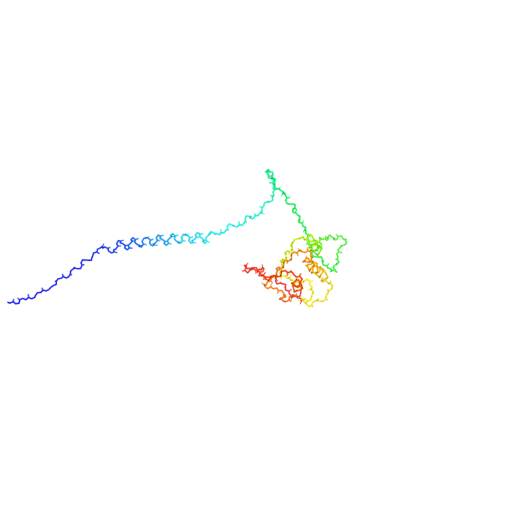2-182)

Organism: Champsocephalus gunnari (NCBI:txid52237)

Secondary structure (DSSP, 8-state):
--------------TTHHHHHHHHHHHHHHHHHHHHHHHHHHHH-PPPPP--------S---------------EE---TT----TTPPP-EEHHHHHHHHHHH-SSEEEEEES---SSSGGGT---GGGHHHHHHHHHHHHGGGGT-EEEEEEESS-S-SS-HHHHHHHHTT-EEEEE-----SSPPP-------

Mean predicted aligned error: 17.14 Å

Solvent-accessible surface area (backbone atoms only — not comparable to full-atom values): 12828 Å² total; per-residue (Å²): 134,88,83,89,88,84,87,83,92,78,88,85,77,77,89,70,68,61,60,63,49,52,53,51,50,52,51,52,53,50,52,52,51,52,52,49,49,53,51,47,48,67,71,67,59,63,77,76,74,78,81,76,90,81,72,85,86,76,80,90,77,97,67,96,62,82,74,76,85,79,82,84,80,77,63,34,87,74,73,80,96,63,88,71,62,99,82,60,85,76,70,46,49,40,69,56,52,54,52,51,55,60,67,70,48,70,54,61,47,81,47,76,40,62,67,79,68,42,49,36,72,65,73,77,44,91,62,79,86,31,51,66,30,45,53,51,51,52,56,60,43,49,33,46,81,68,66,17,46,41,39,38,40,33,27,54,82,45,93,55,88,79,32,61,67,62,49,54,34,41,77,44,68,33,46,73,45,81,41,66,80,72,75,85,79,83,65,80,74,91,72,79,75,88,79,126

Sequence (196 aa):
MTSLYSSLHDSYVPNKMRSTSCVALAVILGCLTVLGVLLAIAVLERPNPPKDHETLPQGAGGSVLSTDQCSMALVESIPQHMKYKANATLGIPLEKVWKDLISMATAQVDISSFYWTLTGEDINVNSSSDTAGRDILKALEELPSRNVSVRVLTSVPTVRTNSTDLEILKQRGVRVRRVKLWAPHGGRPPQQGLDC